Protein AF-A0A497TP82-F1 (afdb_monomer)

pLDDT: mean 80.28, std 15.55, range [34.78, 96.06]

Nearest PDB structures (foldseek):
  5gm6-assembly1_A  TM=1.710E-01  e=5.602E+00  Saccharomyces cerevisiae S288C

Mean predicted aligned error: 18.8 Å

Solvent-accessible surface area (backbone atoms only — not comparable to full-atom values): 13478 Å² total; per-residue (Å²): 135,44,48,28,45,33,32,38,39,93,88,69,50,76,49,76,40,57,62,54,76,28,68,61,26,29,80,38,40,15,65,41,28,44,78,72,66,36,57,70,58,13,50,53,42,44,51,52,52,56,53,53,73,67,52,59,78,87,48,43,82,60,44,50,58,53,51,52,51,50,24,49,49,27,12,54,44,41,36,55,55,53,49,55,52,43,50,74,68,72,20,51,76,74,51,76,38,78,28,95,45,75,67,50,38,52,52,56,57,76,66,52,82,63,87,89,50,72,88,78,40,62,76,59,47,53,50,51,53,56,54,48,55,54,30,40,55,53,30,46,50,27,55,76,68,69,61,58,59,62,73,56,44,53,51,23,27,62,76,35,78,68,36,66,69,56,14,49,56,46,32,27,53,55,45,18,50,52,50,52,52,49,52,51,52,53,52,51,52,50,53,50,52,50,52,62,70,71,44,71,52,74,65,54,53,26,60,76,71,61,40,48,73,80,86,80,41,31,36,45,91,97,44,81,28,86,44,66,69,58,47,51,52,51,52,54,54,53,54,54,64,75,78,108

Secondary structure (DSSP, 8-state):
-EEEEEEE-TTS-EEEEESS--HHHHHHHHHHHHHTT-HHHHHHHHHHHHHHTTS-GGGHHHHHHHHHHHHHHHHHHHHHHHHHHHHHTT-EEEEEEEESSHHHHHHHHHTS--TTSTTTSHHHHHHHHHHHHHHHHHHHHHHHTT---HHHHHHHHHHTTT-HHHHHHHHHHHHHHHHHHHHHHHHHHHHHHHHHHHSPPHHHHHHHHT-EE-SS-EEETTEEESSHHHHHHHHHHHHHHH--

Foldseek 3Di:
DWKWWWWADPVRDIDIFTAFFDPCCLVPFLNVCVVLPVNVRNVVRVVLVVVLVPDDPVCCVVSVVVSNVSSVCRGGCVSVVSVVVSVVNVTDGPDMDDDPDPVRRVVVVVVDPPVPPPPPCPVVCVVVVVLLVVLLVVQLVCVVVVVADVVLLVVLCVVVVNDPVSSSVSSSVVRSVVVVVVVVVVVVVVVVVVCVVPPPDLVVLCVVLVWDDPPQWIDHDPDTHRDSVVSSVVSVVVVVVVVD

Radius of gyration: 31.27 Å; Cα contacts (8 Å, |Δi|>4): 239; chains: 1; bounding box: 72×52×82 Å

Sequence (244 aa):
MKKWSVYKAESGNVEVVKEGFNWWAFFFVGLWAFSKGLTWAGIIGLSLIIIANRMPADADIIAIPIIIVLMLVYGIMGNGWVATKLEKKNNSLIRQVEAASVEGAKAKLDEAPNCNSSVNKNASQASSQQIDESFYGVALREVDRRKVVQSLWAKSFAESNGDINNAKAMYIRLRASQLHKHSINEISKEKQRVKKNDSPSEQDEMQNYGITFDGEHYHYQNYKYEKLSDALNYAKLQKSKKYS

Structure (mmCIF, N/CA/C/O backbone):
data_AF-A0A497TP82-F1
#
_entry.id   AF-A0A497TP82-F1
#
loop_
_atom_site.group_PDB
_atom_site.id
_atom_site.type_symbol
_atom_site.label_atom_id
_atom_site.label_alt_id
_atom_site.label_comp_id
_atom_site.label_asym_id
_atom_site.label_entity_id
_atom_site.label_seq_id
_atom_site.pdbx_PDB_ins_code
_atom_site.Cartn_x
_atom_site.Cartn_y
_atom_site.Cartn_z
_atom_site.occupancy
_atom_site.B_iso_or_equiv
_atom_site.auth_seq_id
_atom_site.auth_comp_id
_atom_site.auth_asym_id
_atom_site.auth_atom_id
_atom_site.pdbx_PDB_model_num
ATOM 1 N N . MET A 1 1 ? 16.229 -17.384 -2.243 1.00 55.91 1 MET A N 1
ATOM 2 C CA . MET A 1 1 ? 15.071 -16.650 -1.677 1.00 55.91 1 MET A CA 1
ATOM 3 C C . MET A 1 1 ? 15.388 -15.158 -1.688 1.00 55.91 1 MET A C 1
ATOM 5 O O . MET A 1 1 ? 16.564 -14.819 -1.664 1.00 55.91 1 MET A O 1
ATOM 9 N N . LYS A 1 2 ? 14.396 -14.271 -1.841 1.00 71.00 2 LYS A N 1
ATOM 10 C CA . LYS A 1 2 ? 14.634 -12.816 -1.913 1.00 71.00 2 LYS A CA 1
ATOM 11 C C . LYS A 1 2 ? 14.539 -12.226 -0.507 1.00 71.00 2 LYS A C 1
ATOM 13 O O . LYS A 1 2 ? 13.581 -12.527 0.205 1.00 71.00 2 LYS A O 1
ATOM 18 N N . LYS A 1 3 ? 15.519 -11.405 -0.132 1.00 76.38 3 LYS A N 1
ATOM 19 C CA . LYS A 1 3 ? 15.520 -10.649 1.121 1.00 76.38 3 LYS A CA 1
ATOM 20 C C . LYS A 1 3 ? 14.771 -9.333 0.929 1.00 76.38 3 LYS A C 1
ATOM 22 O O . LYS A 1 3 ? 14.858 -8.711 -0.133 1.00 76.38 3 LYS A O 1
ATOM 27 N N . TRP A 1 4 ? 14.008 -8.941 1.936 1.00 78.38 4 TRP A N 1
ATOM 28 C CA . TRP A 1 4 ? 13.214 -7.721 1.941 1.00 78.38 4 TRP A CA 1
ATOM 29 C C . TRP A 1 4 ? 13.444 -6.976 3.247 1.00 78.38 4 TRP A C 1
ATOM 31 O O . TRP A 1 4 ? 13.343 -7.572 4.317 1.00 78.38 4 TRP A O 1
ATOM 41 N N . SER A 1 5 ? 13.691 -5.677 3.160 1.00 76.06 5 SER A N 1
ATOM 42 C CA . SER A 1 5 ? 13.772 -4.784 4.315 1.00 76.06 5 SER A CA 1
ATOM 43 C C . SER A 1 5 ? 12.422 -4.113 4.504 1.00 76.06 5 SER A C 1
ATOM 45 O O . SER A 1 5 ? 11.899 -3.487 3.576 1.00 76.06 5 SER A O 1
ATOM 47 N N . VAL A 1 6 ? 11.828 -4.284 5.687 1.00 76.50 6 VAL A N 1
ATOM 48 C CA . VAL A 1 6 ? 10.502 -3.743 5.992 1.00 76.50 6 VAL A CA 1
ATOM 49 C C . VAL A 1 6 ? 10.614 -2.548 6.923 1.00 76.50 6 VA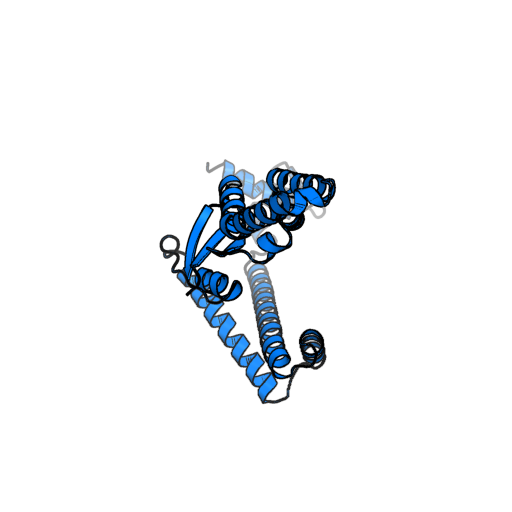L A C 1
ATOM 51 O O . VAL A 1 6 ? 11.147 -2.648 8.030 1.00 76.50 6 VAL A O 1
ATOM 54 N N . TYR A 1 7 ? 10.059 -1.432 6.468 1.00 75.44 7 TYR A N 1
ATOM 55 C CA . TYR A 1 7 ? 10.025 -0.158 7.165 1.00 75.44 7 TYR A CA 1
ATOM 56 C C . TYR A 1 7 ? 8.585 0.159 7.557 1.00 75.44 7 TYR A C 1
ATOM 58 O O . TYR A 1 7 ? 7.661 -0.007 6.756 1.00 75.44 7 TYR A O 1
ATOM 66 N N . LYS A 1 8 ? 8.379 0.638 8.784 1.00 68.75 8 LYS A N 1
ATOM 67 C CA . LYS A 1 8 ? 7.073 1.134 9.227 1.00 68.75 8 LYS A CA 1
ATOM 68 C C . LYS A 1 8 ? 7.157 2.622 9.486 1.00 68.75 8 LYS A C 1
ATOM 70 O O . LYS A 1 8 ? 8.003 3.075 10.250 1.00 68.75 8 LYS A O 1
ATOM 75 N N . ALA A 1 9 ? 6.273 3.360 8.831 1.00 65.25 9 ALA A N 1
ATOM 76 C CA . ALA A 1 9 ? 6.108 4.777 9.078 1.00 65.25 9 ALA A CA 1
ATOM 77 C C . ALA A 1 9 ? 5.354 5.023 10.388 1.00 65.25 9 ALA A C 1
ATOM 79 O O . ALA A 1 9 ? 4.513 4.214 10.787 1.00 65.25 9 ALA A O 1
ATOM 80 N N . GLU A 1 10 ? 5.603 6.169 11.026 1.00 59.09 10 GLU A N 1
ATOM 81 C CA . GLU A 1 10 ? 4.866 6.619 12.220 1.00 59.09 10 GLU A CA 1
ATOM 82 C C . GLU A 1 10 ? 3.346 6.685 11.976 1.00 59.09 10 GLU A C 1
ATOM 84 O O . GLU A 1 10 ? 2.551 6.449 12.881 1.00 59.09 10 GLU A O 1
ATOM 89 N N . SER A 1 11 ? 2.933 6.894 10.721 1.00 53.59 11 SER A N 1
ATOM 90 C CA . SER A 1 11 ? 1.536 6.854 10.268 1.00 53.59 11 SER A CA 1
ATOM 91 C C . SER A 1 11 ? 0.911 5.451 10.231 1.00 53.59 11 SER A C 1
ATOM 93 O O . SER A 1 11 ? -0.265 5.314 9.904 1.00 53.59 11 SER A O 1
ATOM 95 N N . GLY A 1 12 ? 1.677 4.400 10.536 1.00 59.44 12 GLY A N 1
ATOM 96 C CA . GLY A 1 12 ? 1.231 3.006 10.514 1.00 59.44 12 GLY A CA 1
ATOM 97 C C . GLY A 1 12 ? 1.367 2.309 9.156 1.00 59.44 12 GLY A C 1
ATOM 98 O O . GLY A 1 12 ? 1.166 1.097 9.087 1.00 59.44 12 GLY A O 1
ATOM 99 N N . ASN A 1 13 ? 1.755 3.023 8.095 1.00 70.94 13 ASN A N 1
ATOM 100 C CA . ASN A 1 13 ? 1.964 2.435 6.771 1.00 70.94 13 ASN A CA 1
ATOM 101 C C . ASN A 1 13 ? 3.242 1.584 6.731 1.00 70.94 13 ASN A C 1
ATOM 103 O O . ASN A 1 13 ? 4.307 2.018 7.173 1.00 70.94 13 ASN A O 1
ATOM 107 N N . VAL A 1 14 ? 3.135 0.377 6.171 1.00 71.62 14 VAL A N 1
ATOM 108 C CA . VAL A 1 14 ? 4.251 -0.566 6.016 1.00 71.62 14 VAL A CA 1
ATOM 109 C C . VAL A 1 14 ? 4.769 -0.518 4.580 1.00 71.62 14 VAL A C 1
ATOM 111 O O . VAL A 1 14 ? 4.073 -0.921 3.639 1.00 71.62 14 VAL A O 1
ATOM 114 N N . GLU A 1 15 ? 6.007 -0.059 4.417 1.00 78.38 15 GLU A N 1
ATOM 115 C CA . GLU A 1 15 ? 6.730 -0.066 3.149 1.00 78.38 15 GLU A CA 1
ATOM 116 C C . GLU A 1 15 ? 7.760 -1.196 3.131 1.00 78.38 15 GLU A C 1
ATOM 118 O O . GLU A 1 15 ? 8.514 -1.405 4.078 1.00 78.38 15 GLU 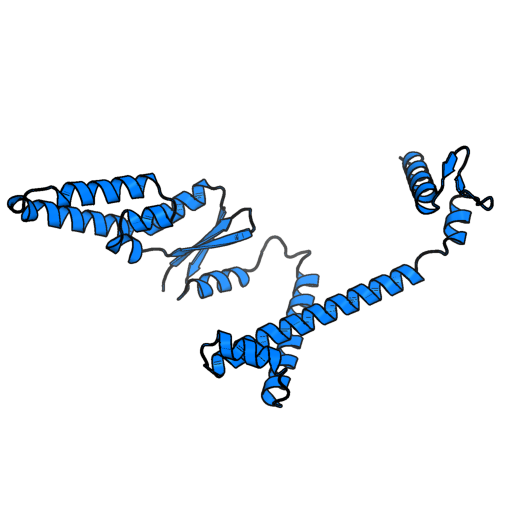A O 1
ATOM 123 N N . VAL A 1 16 ? 7.790 -1.945 2.032 1.00 81.75 16 VAL A N 1
ATOM 124 C CA . VAL A 1 16 ? 8.697 -3.080 1.852 1.00 81.75 16 VAL A CA 1
ATOM 125 C C . VAL A 1 16 ? 9.628 -2.754 0.697 1.00 81.75 16 VAL A C 1
ATOM 127 O O . VAL A 1 16 ? 9.173 -2.475 -0.415 1.00 81.75 16 VAL A O 1
ATOM 130 N N . VAL A 1 17 ? 10.932 -2.817 0.949 1.00 83.56 17 VAL A N 1
ATOM 131 C CA . VAL A 1 17 ? 11.966 -2.613 -0.063 1.00 83.56 17 VAL A CA 1
ATOM 132 C C . VAL A 1 17 ? 12.656 -3.942 -0.331 1.00 83.56 17 VAL A C 1
ATOM 134 O O . VAL A 1 17 ? 13.109 -4.628 0.582 1.00 83.56 17 VAL A O 1
ATOM 137 N N . LYS A 1 18 ? 12.717 -4.329 -1.603 1.00 83.19 18 LYS A N 1
ATOM 138 C CA . LYS A 1 18 ? 13.419 -5.538 -2.035 1.00 83.19 18 LYS A CA 1
ATOM 139 C C . LYS A 1 18 ? 14.927 -5.316 -1.953 1.00 83.19 18 LYS A C 1
ATOM 141 O O . LYS A 1 18 ? 15.415 -4.328 -2.494 1.00 83.19 18 LYS A O 1
ATOM 146 N N . GLU A 1 19 ? 15.674 -6.259 -1.392 1.00 80.75 19 GLU A N 1
ATOM 147 C CA . GLU A 1 19 ? 17.131 -6.255 -1.513 1.00 80.75 19 GLU A CA 1
ATOM 148 C C . GLU A 1 19 ? 17.564 -6.805 -2.883 1.00 80.75 19 GLU A C 1
ATOM 150 O O . GLU A 1 19 ? 17.031 -7.799 -3.395 1.00 80.75 19 GLU A O 1
ATOM 155 N N . GLY A 1 20 ? 18.536 -6.133 -3.500 1.00 86.06 20 GLY A N 1
ATOM 156 C CA . GLY A 1 20 ? 19.093 -6.489 -4.805 1.00 86.06 20 GLY A CA 1
ATOM 157 C C . GLY A 1 20 ? 18.525 -5.673 -5.965 1.00 86.06 20 GLY A C 1
ATOM 158 O O . GLY A 1 20 ? 18.008 -4.574 -5.779 1.00 86.06 20 GLY A O 1
ATOM 159 N N . PHE A 1 21 ? 18.633 -6.222 -7.177 1.00 90.25 21 PHE A N 1
ATOM 160 C CA . PHE A 1 21 ? 18.424 -5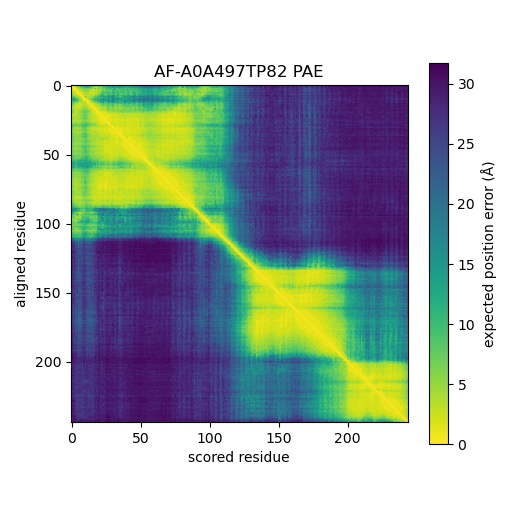.468 -8.414 1.00 90.25 21 PHE A CA 1
ATOM 161 C C . PHE A 1 21 ? 16.980 -4.975 -8.612 1.00 90.25 21 PHE A C 1
ATOM 163 O O . PHE A 1 21 ? 16.004 -5.729 -8.435 1.00 90.25 21 PHE A O 1
ATOM 170 N N . ASN A 1 22 ? 16.866 -3.714 -9.030 1.00 92.62 22 ASN A N 1
ATOM 171 C CA . ASN A 1 22 ? 15.640 -3.016 -9.383 1.00 92.62 22 ASN A CA 1
ATOM 172 C C . ASN A 1 22 ? 15.548 -2.799 -10.900 1.00 92.62 22 ASN A C 1
ATOM 174 O O . ASN A 1 22 ? 16.130 -1.872 -11.458 1.00 92.62 22 ASN A O 1
ATOM 178 N N . TRP A 1 23 ? 14.741 -3.631 -11.555 1.00 91.62 23 TRP A N 1
ATOM 179 C CA . TRP A 1 23 ? 14.503 -3.553 -12.997 1.00 91.62 23 TRP A CA 1
ATOM 180 C C . TRP A 1 23 ? 13.872 -2.233 -13.449 1.00 91.62 23 TRP A C 1
ATOM 182 O O . TRP A 1 23 ? 14.209 -1.729 -14.514 1.00 91.62 23 TRP A O 1
ATOM 192 N N . TRP A 1 24 ? 12.999 -1.638 -12.636 1.00 92.19 24 TRP A N 1
ATOM 193 C CA . TRP A 1 24 ? 12.379 -0.359 -12.976 1.00 92.19 24 TRP A CA 1
ATOM 194 C C . TRP A 1 24 ? 13.380 0.795 -12.898 1.00 92.19 24 TRP A C 1
ATOM 196 O O . TRP A 1 24 ? 13.394 1.649 -13.777 1.00 92.19 24 TRP A O 1
ATOM 206 N N . ALA A 1 25 ? 14.258 0.794 -11.894 1.00 92.56 25 ALA A N 1
ATOM 207 C CA . ALA A 1 25 ? 15.331 1.781 -11.794 1.00 92.56 25 ALA A CA 1
ATOM 208 C C . ALA A 1 25 ? 16.330 1.658 -12.955 1.00 92.56 25 ALA A C 1
ATOM 210 O O . ALA A 1 25 ? 16.783 2.673 -13.473 1.00 92.56 25 ALA A O 1
ATOM 211 N N . PHE A 1 26 ? 16.631 0.430 -13.390 1.00 95.25 26 PHE A N 1
ATOM 212 C CA . PHE A 1 26 ? 17.529 0.168 -14.515 1.00 95.25 26 PHE A CA 1
ATOM 213 C C . PHE A 1 26 ? 17.019 0.779 -15.828 1.00 95.25 26 PHE A C 1
ATOM 215 O O . PHE A 1 26 ? 17.749 1.527 -16.468 1.00 95.25 26 PHE A O 1
ATOM 222 N N . PHE A 1 27 ? 15.767 0.510 -16.213 1.00 93.50 27 PHE A N 1
ATOM 223 C CA . PHE A 1 27 ? 15.229 0.989 -17.494 1.00 93.50 27 PHE A CA 1
ATOM 224 C C . PHE A 1 27 ? 14.793 2.457 -17.475 1.00 93.50 27 PHE A C 1
ATOM 226 O O . PHE A 1 27 ? 14.866 3.126 -18.501 1.00 93.50 27 PHE A O 1
ATOM 233 N N . PHE A 1 28 ? 14.339 2.965 -16.326 1.00 92.88 28 PHE A N 1
ATOM 234 C CA . PHE A 1 28 ? 13.701 4.282 -16.241 1.00 92.88 28 PHE A CA 1
ATOM 235 C C . PHE A 1 28 ? 14.487 5.309 -15.411 1.00 92.88 28 PHE A C 1
ATOM 237 O O . PHE A 1 28 ? 13.960 6.389 -15.156 1.00 92.88 28 PHE A O 1
ATOM 244 N N . VAL A 1 29 ? 15.722 4.995 -14.997 1.00 92.12 29 VAL A N 1
ATOM 245 C CA . VAL A 1 29 ? 16.733 5.883 -14.377 1.00 92.12 29 VAL A CA 1
ATOM 246 C C . VAL A 1 29 ? 16.114 7.059 -13.595 1.00 92.12 29 VAL A C 1
ATOM 248 O O . VAL A 1 29 ? 15.543 6.866 -12.516 1.00 92.12 29 VAL A O 1
ATOM 251 N N . GLY A 1 30 ? 16.172 8.280 -14.144 1.00 88.12 30 GLY A N 1
ATOM 252 C CA . GLY A 1 30 ? 15.703 9.496 -13.480 1.00 88.12 30 GLY A CA 1
ATOM 253 C C . GLY A 1 30 ? 14.184 9.546 -13.269 1.00 88.12 30 GLY A C 1
ATOM 254 O O . GLY A 1 30 ? 13.732 9.959 -12.202 1.00 88.12 30 GLY A O 1
ATOM 255 N N . LEU A 1 31 ? 13.388 9.061 -14.231 1.00 92.00 31 LEU A N 1
ATOM 256 C CA . LEU A 1 31 ? 11.919 9.007 -14.138 1.00 92.00 31 LEU A CA 1
ATOM 257 C C . LEU A 1 31 ? 11.464 8.127 -12.966 1.00 92.00 31 LEU A C 1
ATOM 259 O O . LEU A 1 31 ? 10.587 8.511 -12.189 1.00 92.00 31 LEU A O 1
ATOM 263 N N . TRP A 1 32 ? 12.104 6.970 -12.792 1.00 94.50 32 TRP A N 1
ATOM 264 C CA . TRP A 1 32 ? 11.836 6.094 -11.653 1.00 94.50 32 TRP A CA 1
ATOM 265 C C . TRP A 1 32 ? 12.204 6.759 -10.318 1.00 94.50 32 TRP A C 1
ATOM 267 O O . TRP A 1 32 ? 11.436 6.689 -9.354 1.00 94.50 32 TRP A O 1
ATOM 277 N N . ALA A 1 33 ? 13.347 7.448 -10.258 1.00 92.38 33 ALA A N 1
ATOM 278 C CA . ALA A 1 33 ? 13.788 8.126 -9.043 1.00 92.38 33 ALA A CA 1
ATOM 279 C C . ALA A 1 33 ? 12.799 9.222 -8.602 1.00 92.38 33 ALA A C 1
ATOM 281 O O . ALA A 1 33 ? 12.481 9.310 -7.412 1.00 92.38 33 ALA A O 1
ATOM 282 N N . PHE A 1 34 ? 12.222 9.985 -9.538 1.00 93.06 34 PHE A N 1
ATOM 283 C CA . PHE A 1 34 ? 11.154 10.945 -9.229 1.00 93.06 34 PHE A CA 1
ATOM 284 C C . PHE A 1 34 ? 9.887 10.273 -8.695 1.00 93.06 34 PHE A C 1
ATOM 286 O O . PHE A 1 34 ? 9.334 10.741 -7.701 1.00 93.06 34 PHE A O 1
ATOM 293 N N . SER A 1 35 ? 9.470 9.143 -9.276 1.00 90.38 35 SER A N 1
ATOM 294 C CA . SER A 1 35 ? 8.318 8.368 -8.783 1.00 90.38 35 SER A CA 1
ATOM 295 C C . SER A 1 35 ? 8.489 7.918 -7.323 1.00 90.38 35 SER A C 1
ATOM 297 O O . SER A 1 35 ? 7.523 7.860 -6.563 1.00 90.38 35 SER A O 1
ATOM 299 N N . LYS A 1 36 ? 9.726 7.659 -6.884 1.00 86.94 36 LYS A N 1
ATOM 300 C CA . LYS A 1 36 ? 10.056 7.335 -5.485 1.00 86.94 36 LYS A CA 1
ATOM 301 C C . LYS A 1 36 ? 10.411 8.560 -4.635 1.00 86.94 36 LYS A C 1
ATOM 303 O O . LYS A 1 36 ? 10.765 8.430 -3.459 1.00 86.94 36 LYS A O 1
ATOM 308 N N . GLY A 1 37 ? 10.295 9.762 -5.195 1.00 87.88 37 GLY A N 1
ATOM 309 C CA . GLY A 1 37 ? 10.599 11.040 -4.557 1.00 87.88 37 GLY A CA 1
ATOM 310 C C . GLY A 1 37 ? 12.075 11.210 -4.189 1.00 87.88 37 GLY A C 1
ATOM 311 O O . GLY A 1 37 ? 12.366 11.808 -3.153 1.00 87.88 37 GLY A O 1
ATOM 312 N N . LEU A 1 38 ? 12.993 10.621 -4.958 1.00 91.19 38 LEU A N 1
ATOM 313 C CA . LEU A 1 38 ? 14.433 10.866 -4.881 1.00 91.19 38 LEU A CA 1
ATOM 314 C C . LEU A 1 38 ? 14.797 11.961 -5.885 1.00 91.19 38 LEU A C 1
ATOM 316 O O . LEU A 1 38 ? 15.239 11.682 -6.996 1.00 91.19 38 LEU A O 1
ATOM 320 N N . THR A 1 39 ? 14.579 13.214 -5.495 1.00 90.69 39 THR A N 1
ATOM 321 C CA . THR A 1 39 ? 14.690 14.372 -6.393 1.00 90.69 39 THR A CA 1
ATOM 322 C C . THR A 1 39 ? 16.097 14.552 -6.958 1.00 90.69 39 THR A C 1
ATOM 324 O O . THR A 1 39 ? 16.249 14.672 -8.168 1.00 90.69 39 THR A O 1
ATOM 327 N N . TRP A 1 40 ? 17.130 14.495 -6.114 1.00 90.94 40 TRP A N 1
ATOM 328 C CA . TRP A 1 40 ? 18.524 14.659 -6.546 1.00 90.94 40 TRP A CA 1
ATOM 329 C C . TRP A 1 40 ? 18.995 13.559 -7.498 1.00 90.94 40 TRP A C 1
ATOM 331 O O . TRP A 1 40 ? 19.585 13.863 -8.531 1.00 90.94 40 TRP A O 1
ATOM 341 N N . ALA A 1 41 ? 18.685 12.293 -7.195 1.00 91.31 41 ALA A N 1
ATOM 342 C CA . ALA A 1 41 ? 18.971 11.192 -8.112 1.00 91.31 41 ALA A CA 1
ATOM 343 C C . ALA A 1 41 ? 18.212 11.396 -9.435 1.00 91.31 41 ALA A C 1
ATOM 345 O O . ALA A 1 41 ? 18.821 11.375 -10.497 1.00 91.31 41 ALA A O 1
ATOM 346 N N . GLY A 1 42 ? 16.916 11.723 -9.377 1.00 92.75 42 GLY A N 1
ATOM 347 C CA . GLY A 1 42 ? 16.104 12.019 -10.561 1.00 92.75 42 GLY A CA 1
ATOM 348 C C . GLY A 1 42 ? 16.725 13.064 -11.489 1.00 92.75 42 GLY A C 1
ATOM 349 O O . GLY A 1 42 ? 16.844 12.818 -12.689 1.00 92.75 42 GLY A O 1
ATOM 350 N N . ILE A 1 43 ? 17.178 14.190 -10.928 1.00 94.50 43 ILE A N 1
ATOM 351 C CA . ILE A 1 43 ? 17.824 15.276 -11.679 1.00 94.50 43 ILE A CA 1
ATOM 352 C C . ILE A 1 43 ? 19.113 14.787 -12.343 1.00 94.50 43 ILE A C 1
ATOM 354 O O . ILE A 1 43 ? 19.287 14.985 -13.540 1.00 94.50 43 ILE A O 1
ATOM 358 N N . ILE A 1 44 ? 20.001 14.124 -11.596 1.00 93.25 44 ILE A N 1
ATOM 359 C CA . ILE A 1 44 ? 21.284 13.641 -12.131 1.00 93.25 44 ILE A CA 1
ATOM 360 C C . ILE A 1 44 ? 21.050 12.641 -13.269 1.00 93.25 44 ILE A C 1
ATOM 362 O O . ILE A 1 44 ? 21.642 12.772 -14.339 1.00 93.25 44 ILE A O 1
ATOM 366 N N . GLY A 1 45 ? 20.162 11.667 -13.057 1.00 92.06 45 GLY A N 1
ATOM 367 C CA . GLY A 1 45 ? 19.852 10.647 -14.055 1.00 92.06 45 GLY A CA 1
ATOM 368 C C . GLY A 1 45 ? 19.258 11.232 -15.336 1.00 92.06 45 GLY A C 1
ATOM 369 O O . GLY A 1 45 ? 19.663 10.847 -16.429 1.00 92.06 45 GLY A O 1
ATOM 370 N N . LEU A 1 46 ? 18.330 12.186 -15.214 1.00 93.38 46 LEU A N 1
ATOM 371 C CA . LEU A 1 46 ? 17.699 12.820 -16.371 1.00 93.38 46 LEU A CA 1
ATOM 372 C C . LEU A 1 46 ? 18.677 13.728 -17.129 1.00 93.38 46 LEU A C 1
ATOM 374 O O . LEU A 1 46 ? 18.744 13.662 -18.355 1.00 93.38 46 LEU A O 1
ATOM 378 N N . SER A 1 47 ? 19.466 14.530 -16.410 1.00 92.31 47 SER A N 1
ATOM 379 C CA . SER A 1 47 ? 20.467 15.416 -17.008 1.00 92.31 47 SER A CA 1
ATOM 380 C C . SER A 1 47 ? 21.502 14.637 -17.815 1.00 92.31 47 SER A C 1
ATOM 382 O O . SER A 1 47 ? 21.793 15.018 -18.943 1.00 92.31 47 SER A O 1
ATOM 384 N N . LEU A 1 48 ? 22.013 13.517 -17.292 1.00 91.06 48 LEU A N 1
ATOM 385 C CA . LEU A 1 48 ? 22.992 12.693 -18.008 1.00 91.06 48 LEU A CA 1
ATOM 386 C C . LEU A 1 48 ? 22.424 12.096 -19.302 1.00 91.06 48 LEU A C 1
ATOM 388 O O . LEU A 1 48 ? 23.120 12.085 -20.314 1.00 91.06 48 LEU A O 1
ATOM 392 N N . ILE A 1 49 ? 21.159 11.664 -19.301 1.00 89.88 49 ILE A N 1
ATOM 393 C CA . ILE A 1 49 ? 20.494 11.161 -20.512 1.00 89.88 49 ILE A CA 1
ATOM 394 C C . ILE A 1 49 ? 20.316 12.281 -21.544 1.00 89.88 49 ILE A C 1
ATOM 396 O O . ILE A 1 49 ? 20.581 12.074 -22.726 1.00 89.88 49 ILE A O 1
ATOM 400 N N . ILE A 1 50 ? 19.901 13.477 -21.112 1.00 91.81 50 ILE A N 1
ATOM 401 C CA . ILE A 1 50 ? 19.744 14.633 -22.008 1.00 91.81 50 ILE A CA 1
ATOM 402 C C . ILE A 1 50 ? 21.091 15.024 -22.624 1.00 91.81 50 ILE A C 1
ATOM 404 O O . ILE A 1 50 ? 21.155 15.268 -23.825 1.00 91.81 50 ILE A O 1
ATOM 408 N N . ILE A 1 51 ? 22.157 15.066 -21.820 1.00 90.81 51 ILE A N 1
ATOM 409 C CA . ILE A 1 51 ? 23.508 15.403 -22.285 1.00 90.81 51 ILE A CA 1
ATOM 410 C C . ILE A 1 51 ? 24.003 14.359 -23.284 1.00 90.81 51 ILE A C 1
ATOM 412 O O . ILE A 1 51 ? 24.486 14.731 -24.348 1.00 90.81 51 ILE A O 1
ATOM 416 N N . ALA A 1 52 ? 23.840 13.068 -22.982 1.00 87.31 52 ALA A N 1
ATOM 417 C CA . ALA A 1 52 ? 24.248 12.002 -23.888 1.00 87.31 52 ALA A CA 1
ATOM 418 C C . ALA A 1 52 ? 23.496 12.061 -25.226 1.00 87.31 52 ALA A C 1
ATOM 420 O O . ALA A 1 52 ? 24.112 11.925 -26.273 1.00 87.31 52 ALA A O 1
ATOM 421 N N . ASN A 1 53 ? 22.200 12.388 -25.211 1.00 88.25 53 ASN A N 1
ATOM 422 C CA . ASN A 1 53 ? 21.402 12.559 -26.430 1.00 88.25 53 ASN A CA 1
ATOM 423 C C . ASN A 1 53 ? 21.721 13.855 -27.212 1.00 88.25 53 ASN A C 1
ATOM 425 O O . ASN A 1 53 ? 21.180 14.087 -28.289 1.00 88.25 53 ASN A O 1
ATOM 429 N N . ARG A 1 54 ? 22.554 14.748 -26.660 1.00 91.50 54 ARG A N 1
ATOM 430 C CA . ARG A 1 54 ? 23.055 15.953 -27.343 1.00 91.50 54 ARG A CA 1
ATOM 431 C C . ARG A 1 54 ? 24.466 15.780 -27.896 1.00 91.50 54 ARG A C 1
ATOM 433 O O . ARG A 1 54 ? 24.952 16.702 -28.549 1.00 91.50 54 ARG A O 1
ATOM 440 N N . MET A 1 55 ? 25.120 14.650 -27.631 1.00 86.75 55 MET A N 1
ATOM 441 C CA . MET A 1 55 ? 26.428 14.358 -28.205 1.00 86.75 55 MET A CA 1
ATOM 442 C C . MET A 1 55 ? 26.294 14.011 -29.697 1.00 86.75 55 MET A C 1
ATOM 444 O O . MET A 1 55 ? 25.257 13.492 -30.114 1.00 86.75 55 MET A O 1
ATOM 448 N N . PRO A 1 56 ? 27.308 14.329 -30.517 1.00 90.81 56 PRO A N 1
ATOM 449 C CA . PRO A 1 56 ? 27.325 13.923 -31.916 1.00 90.81 56 PRO A CA 1
ATOM 450 C C . PRO A 1 56 ? 27.524 12.398 -32.028 1.00 90.81 56 PRO A C 1
ATOM 452 O O . PRO A 1 56 ? 28.088 11.775 -31.130 1.00 90.81 56 PRO A O 1
ATOM 455 N N . ALA A 1 57 ? 27.036 11.785 -33.111 1.00 86.81 57 ALA A N 1
ATOM 456 C CA . ALA A 1 57 ? 26.951 10.321 -33.244 1.00 86.81 57 ALA A CA 1
ATOM 457 C C . ALA A 1 57 ? 28.319 9.604 -33.246 1.00 86.81 57 ALA A C 1
ATOM 459 O O . ALA A 1 57 ? 28.425 8.426 -32.922 1.00 86.81 57 ALA A O 1
ATOM 460 N N . ASP A 1 58 ? 29.399 10.307 -33.577 1.00 88.88 58 ASP A N 1
ATOM 461 C CA . ASP A 1 58 ? 30.775 9.815 -33.457 1.00 88.88 58 ASP A CA 1
ATOM 462 C C . ASP A 1 58 ? 31.206 9.597 -31.994 1.00 88.88 58 ASP A C 1
ATOM 464 O O . ASP A 1 58 ? 32.083 8.775 -31.721 1.00 88.88 58 ASP A O 1
ATOM 468 N N . ALA A 1 59 ? 30.547 10.258 -31.039 1.00 87.31 59 ALA A N 1
ATOM 469 C CA . ALA A 1 59 ? 30.752 10.049 -29.609 1.00 87.31 59 ALA A CA 1
ATOM 470 C C . ALA A 1 59 ? 29.968 8.847 -29.040 1.00 87.31 59 ALA A C 1
ATOM 472 O O . ALA A 1 59 ? 30.161 8.505 -27.868 1.00 87.31 59 ALA A O 1
ATOM 473 N N . ASP A 1 60 ? 29.128 8.166 -29.832 1.00 86.69 60 ASP A N 1
ATOM 474 C CA . ASP A 1 60 ? 28.274 7.059 -29.367 1.00 86.69 60 ASP A CA 1
ATOM 475 C C . ASP A 1 60 ? 29.076 5.899 -28.764 1.00 86.69 60 ASP A C 1
ATOM 477 O O . ASP A 1 60 ? 28.660 5.298 -27.770 1.00 86.69 60 ASP A O 1
ATOM 481 N N . ILE A 1 61 ? 30.272 5.632 -29.303 1.00 89.19 61 ILE A N 1
ATOM 482 C CA . ILE A 1 61 ? 31.205 4.619 -28.781 1.00 89.19 61 ILE A CA 1
ATOM 483 C C . ILE A 1 61 ? 31.569 4.875 -27.311 1.00 89.19 61 ILE A C 1
ATOM 485 O O . ILE A 1 61 ? 31.824 3.928 -26.570 1.00 89.19 61 ILE A O 1
ATOM 489 N N . ILE A 1 62 ? 31.571 6.136 -26.876 1.00 88.19 62 ILE A N 1
ATOM 490 C CA . ILE A 1 62 ? 31.880 6.537 -25.499 1.00 88.19 62 ILE A CA 1
ATOM 491 C C . ILE A 1 62 ? 30.588 6.719 -24.691 1.00 88.19 62 ILE A C 1
ATOM 493 O O . ILE A 1 62 ? 30.506 6.279 -23.543 1.00 88.19 62 ILE A O 1
ATOM 497 N N . ALA A 1 63 ? 29.563 7.335 -25.282 1.00 87.88 63 ALA A N 1
ATOM 498 C CA . ALA A 1 63 ? 28.319 7.667 -24.595 1.00 87.88 63 ALA A CA 1
ATOM 499 C C . ALA A 1 63 ? 27.501 6.424 -24.200 1.00 87.88 63 ALA A C 1
ATOM 501 O O . ALA A 1 63 ? 26.996 6.353 -23.077 1.00 87.88 63 ALA A O 1
ATOM 502 N N . ILE A 1 64 ? 27.402 5.416 -25.075 1.00 90.62 64 ILE A N 1
ATOM 503 C CA . ILE A 1 64 ? 26.597 4.209 -24.824 1.00 90.62 64 ILE A CA 1
ATOM 504 C C . ILE A 1 64 ? 27.118 3.414 -23.611 1.00 90.62 64 ILE A C 1
ATOM 506 O O . ILE A 1 64 ? 26.316 3.121 -22.718 1.00 90.62 64 ILE A O 1
ATOM 510 N N . PRO A 1 65 ? 28.425 3.097 -23.490 1.00 93.56 65 PRO A N 1
ATOM 511 C CA . PRO A 1 65 ? 28.954 2.443 -22.294 1.00 93.56 65 PRO A CA 1
ATOM 512 C C . PRO A 1 65 ? 28.686 3.225 -21.006 1.00 93.56 65 PRO A C 1
ATOM 514 O O . PRO A 1 65 ? 28.320 2.626 -19.995 1.00 93.56 65 PRO A O 1
ATOM 517 N N . ILE A 1 66 ? 28.809 4.557 -21.037 1.00 91.69 66 ILE A N 1
ATOM 518 C CA . ILE A 1 66 ? 28.528 5.415 -19.876 1.00 91.69 66 ILE A CA 1
ATOM 519 C C . ILE A 1 66 ? 27.056 5.303 -19.467 1.00 91.69 66 ILE A C 1
ATOM 521 O O . ILE A 1 66 ? 26.760 5.154 -18.279 1.00 91.69 66 ILE A O 1
ATOM 525 N N . ILE A 1 67 ? 26.132 5.321 -20.433 1.00 91.50 67 ILE A N 1
ATOM 526 C CA . ILE A 1 67 ? 24.701 5.130 -20.167 1.00 91.50 67 ILE A CA 1
ATOM 527 C C . ILE A 1 67 ? 24.447 3.748 -19.558 1.00 91.50 67 ILE A C 1
ATOM 529 O O . ILE A 1 67 ? 23.733 3.648 -18.564 1.00 91.50 67 ILE A O 1
ATOM 533 N N . ILE A 1 68 ? 25.051 2.685 -20.096 1.00 93.81 68 ILE A N 1
ATOM 534 C CA . ILE A 1 68 ? 24.885 1.324 -19.564 1.00 93.81 68 ILE A CA 1
ATOM 535 C C . ILE A 1 68 ? 25.386 1.245 -18.117 1.00 93.81 68 ILE A C 1
ATOM 537 O O . ILE A 1 68 ? 24.695 0.697 -17.256 1.00 93.81 68 ILE A O 1
ATOM 541 N N . VAL A 1 69 ? 26.551 1.831 -17.820 1.00 94.56 69 VAL A N 1
ATOM 542 C CA . VAL A 1 69 ? 27.086 1.906 -16.451 1.00 94.56 69 VAL A CA 1
ATOM 543 C C . VAL A 1 69 ? 26.126 2.669 -15.539 1.00 94.56 69 VAL A C 1
ATOM 545 O O . VAL A 1 69 ? 25.810 2.188 -14.451 1.00 94.56 69 VAL A O 1
ATOM 548 N N . LEU A 1 70 ? 25.600 3.812 -15.982 1.00 93.19 70 LEU A N 1
ATOM 549 C CA . LEU A 1 70 ? 24.606 4.583 -15.233 1.00 93.19 70 LEU A CA 1
ATOM 550 C C . LEU A 1 70 ? 23.346 3.752 -14.941 1.00 93.19 70 LEU A C 1
ATOM 552 O O . LEU A 1 70 ? 22.883 3.719 -13.800 1.00 93.19 70 LEU A O 1
ATOM 556 N N . MET A 1 71 ? 22.812 3.042 -15.938 1.00 93.88 71 MET A N 1
ATOM 557 C CA . MET A 1 71 ? 21.646 2.170 -15.770 1.00 93.88 71 MET A CA 1
ATOM 558 C C . MET A 1 71 ? 21.929 1.055 -14.759 1.00 93.88 71 MET A C 1
ATOM 560 O O . MET A 1 71 ? 21.106 0.800 -13.878 1.00 93.88 71 MET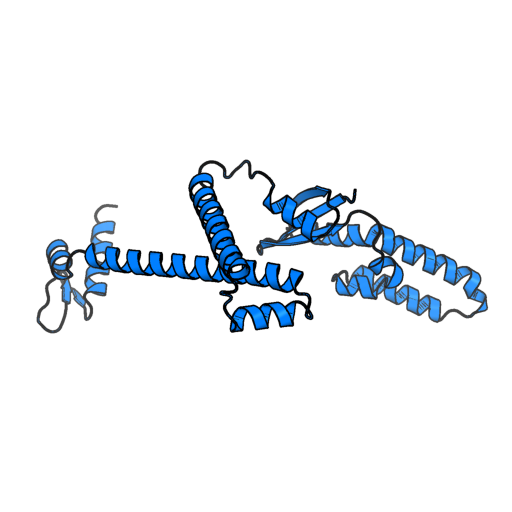 A O 1
ATOM 564 N N . LEU A 1 72 ? 23.105 0.422 -14.829 1.00 96.06 72 LEU A N 1
ATOM 565 C CA . LEU A 1 72 ? 23.525 -0.603 -13.870 1.00 96.06 72 LEU A CA 1
ATOM 566 C C . LEU A 1 72 ? 23.633 -0.045 -12.447 1.00 96.06 72 LEU A C 1
ATOM 568 O O . LEU A 1 72 ? 23.144 -0.685 -11.516 1.00 96.06 72 LEU A O 1
ATOM 572 N N . VAL A 1 73 ? 24.192 1.156 -12.272 1.00 94.69 73 VAL A N 1
ATOM 573 C CA . VAL A 1 73 ? 24.249 1.839 -10.969 1.00 94.69 73 VAL A CA 1
ATOM 574 C C . VAL A 1 73 ? 22.843 2.032 -10.403 1.00 94.69 73 VAL A C 1
ATOM 576 O O . VAL A 1 73 ? 22.595 1.664 -9.256 1.00 94.69 73 VAL A O 1
ATOM 579 N N . TYR A 1 74 ? 21.892 2.524 -11.200 1.00 94.88 74 TYR A N 1
ATOM 580 C CA . TYR A 1 74 ? 20.499 2.678 -10.762 1.00 94.88 74 TYR A CA 1
ATOM 581 C C . TYR A 1 74 ? 19.832 1.337 -10.454 1.00 94.88 74 TYR A C 1
ATOM 583 O O . TYR A 1 74 ? 19.120 1.212 -9.456 1.00 94.88 74 TYR A O 1
ATOM 591 N N . GLY A 1 75 ? 20.077 0.319 -11.277 1.00 92.69 75 GLY A N 1
ATOM 592 C CA . GLY A 1 75 ? 19.541 -1.020 -11.070 1.00 92.69 75 GLY A CA 1
ATOM 593 C C . GLY A 1 75 ? 20.045 -1.665 -9.779 1.00 92.69 75 GLY A C 1
ATOM 594 O O . GLY A 1 75 ? 19.255 -2.250 -9.038 1.00 92.69 75 GLY A O 1
ATOM 595 N N . ILE A 1 76 ? 21.336 -1.534 -9.471 1.00 92.88 76 ILE A N 1
ATOM 596 C CA . ILE A 1 76 ? 21.960 -2.127 -8.280 1.00 92.88 76 ILE A CA 1
ATOM 597 C C . ILE A 1 76 ? 21.649 -1.301 -7.025 1.00 92.88 76 ILE A C 1
ATOM 599 O O . ILE A 1 76 ? 21.248 -1.859 -6.004 1.00 92.88 76 ILE A O 1
ATOM 603 N N . MET A 1 77 ? 21.809 0.023 -7.089 1.00 92.25 77 MET A N 1
ATOM 604 C CA . MET A 1 77 ? 21.743 0.899 -5.914 1.00 92.25 77 MET A CA 1
ATOM 605 C C . MET A 1 77 ? 20.357 1.487 -5.648 1.00 92.25 77 MET A C 1
ATOM 607 O O . MET A 1 77 ? 20.096 1.923 -4.527 1.00 92.25 77 MET A O 1
ATOM 611 N N . GLY A 1 78 ? 19.446 1.479 -6.626 1.00 90.06 78 GLY A N 1
ATOM 612 C CA . GLY A 1 78 ? 18.153 2.161 -6.524 1.00 90.06 78 GLY A CA 1
ATOM 613 C C . GLY A 1 78 ? 17.347 1.749 -5.290 1.00 90.06 78 GLY A C 1
ATOM 614 O O . GLY A 1 78 ? 16.856 2.603 -4.552 1.00 90.06 78 GLY A O 1
ATOM 615 N N . ASN A 1 79 ? 17.270 0.448 -4.993 1.00 88.62 79 ASN A N 1
ATOM 616 C CA . ASN A 1 79 ? 16.582 -0.033 -3.790 1.00 88.62 79 ASN A CA 1
ATOM 617 C C . ASN A 1 79 ? 17.255 0.444 -2.492 1.00 88.62 79 ASN A C 1
ATOM 619 O O . ASN A 1 79 ? 16.558 0.800 -1.546 1.00 88.62 79 ASN A O 1
ATOM 623 N N . GLY A 1 80 ? 18.588 0.530 -2.465 1.00 87.69 80 GLY A N 1
ATOM 624 C CA . GLY A 1 80 ? 19.336 1.079 -1.331 1.00 87.69 80 GLY A CA 1
ATOM 625 C C . GLY A 1 80 ? 19.056 2.567 -1.107 1.00 87.69 80 GLY A C 1
ATOM 626 O O . GLY A 1 80 ? 18.904 3.018 0.028 1.00 87.69 80 GLY A O 1
ATOM 627 N N . TRP A 1 81 ? 18.901 3.348 -2.176 1.00 90.44 81 TRP A N 1
ATOM 628 C CA . TRP A 1 81 ? 18.532 4.758 -2.042 1.00 90.44 81 TRP A CA 1
ATOM 629 C C . TRP A 1 81 ? 17.114 4.944 -1.483 1.00 90.44 81 TRP A C 1
ATOM 631 O O . TRP A 1 81 ? 16.872 5.851 -0.688 1.00 90.44 81 TRP A O 1
ATOM 641 N N . VAL A 1 82 ? 16.170 4.073 -1.852 1.00 87.00 82 VAL A N 1
ATOM 642 C CA . VAL A 1 82 ? 14.825 4.071 -1.251 1.00 87.00 82 VAL A CA 1
ATOM 643 C C . VAL A 1 82 ? 14.897 3.690 0.231 1.00 87.00 82 VAL A C 1
ATOM 645 O O . VAL A 1 82 ? 14.304 4.381 1.054 1.00 87.00 82 VAL A O 1
ATOM 648 N N . ALA A 1 83 ? 15.660 2.650 0.577 1.00 83.81 83 ALA A N 1
ATOM 649 C CA . ALA A 1 83 ? 15.881 2.210 1.956 1.00 83.81 83 ALA A CA 1
ATOM 650 C C . ALA A 1 83 ? 16.442 3.336 2.846 1.00 83.81 83 ALA A C 1
ATOM 652 O O . ALA A 1 83 ? 15.818 3.720 3.832 1.00 83.81 83 ALA A O 1
ATOM 653 N N . THR A 1 84 ? 17.550 3.957 2.437 1.00 84.31 84 THR A N 1
ATOM 654 C CA . THR A 1 84 ? 18.171 5.083 3.168 1.00 84.31 84 THR A CA 1
ATOM 655 C C . THR A 1 84 ? 17.253 6.299 3.310 1.00 84.31 84 THR A C 1
ATOM 657 O O . THR A 1 84 ? 17.281 6.992 4.328 1.00 84.31 84 THR A O 1
ATOM 660 N N . LYS A 1 85 ? 16.405 6.581 2.312 1.00 85.69 85 LYS A N 1
ATOM 661 C CA . LYS A 1 85 ? 15.384 7.632 2.418 1.00 85.69 85 LYS A CA 1
ATOM 662 C C . LYS A 1 85 ? 14.336 7.301 3.481 1.00 85.69 85 LYS A C 1
ATOM 664 O O . LYS A 1 85 ? 13.892 8.210 4.182 1.00 85.69 85 LYS A O 1
ATOM 669 N N . LEU A 1 86 ? 13.917 6.039 3.570 1.00 81.06 86 LEU A N 1
ATOM 670 C CA . LEU A 1 86 ? 12.953 5.597 4.576 1.00 81.06 86 LEU A CA 1
ATOM 671 C C . LEU A 1 86 ? 13.560 5.681 5.977 1.00 81.06 86 LEU A C 1
ATOM 673 O O . LEU A 1 86 ? 12.918 6.230 6.866 1.00 81.06 86 LEU A O 1
ATOM 677 N N . GLU A 1 87 ? 14.818 5.279 6.142 1.00 77.81 87 GLU A N 1
ATOM 678 C CA . GLU A 1 87 ? 15.553 5.406 7.410 1.00 77.81 87 GLU A CA 1
ATOM 679 C C . GLU A 1 87 ? 15.664 6.865 7.874 1.00 77.81 87 GLU A C 1
ATOM 681 O O . GLU A 1 87 ? 15.396 7.173 9.033 1.00 77.81 87 GLU A O 1
ATOM 686 N N . LYS A 1 88 ? 15.968 7.800 6.963 1.00 78.38 88 LYS A N 1
ATOM 687 C CA . LYS A 1 88 ? 16.051 9.238 7.283 1.00 78.38 88 LYS A CA 1
ATOM 688 C C . LYS A 1 88 ? 14.715 9.881 7.669 1.00 78.38 88 LYS A C 1
ATOM 690 O O . LYS A 1 88 ? 14.719 10.978 8.217 1.00 78.38 88 LYS A O 1
ATOM 695 N N . LYS A 1 89 ? 13.576 9.252 7.363 1.00 70.62 89 LYS A N 1
ATOM 696 C CA . LYS A 1 89 ? 12.228 9.783 7.632 1.00 70.62 89 LYS A CA 1
ATOM 697 C C . LYS A 1 89 ? 11.654 9.373 9.001 1.00 70.62 89 LYS A C 1
ATOM 699 O O . LYS A 1 89 ? 10.442 9.421 9.165 1.00 70.62 89 LYS A O 1
ATOM 704 N N . ASN A 1 90 ? 12.496 8.988 9.967 1.00 55.31 90 ASN A N 1
ATOM 705 C CA . ASN A 1 90 ? 12.094 8.396 11.257 1.00 55.31 90 ASN A CA 1
ATOM 706 C C . ASN A 1 90 ? 11.308 7.076 11.127 1.00 55.31 90 ASN A C 1
ATOM 708 O O . ASN A 1 90 ? 10.661 6.638 12.076 1.00 55.31 90 ASN A O 1
ATOM 712 N N . ASN A 1 91 ? 11.384 6.390 9.981 1.00 60.16 91 ASN A N 1
ATOM 713 C CA . ASN A 1 91 ? 10.810 5.053 9.870 1.00 60.16 91 ASN A CA 1
ATOM 714 C C . ASN A 1 91 ? 11.797 4.055 10.481 1.00 60.16 91 ASN A C 1
ATOM 716 O O . ASN A 1 91 ? 12.915 3.897 9.985 1.00 60.16 91 ASN A O 1
ATOM 720 N N . SER A 1 92 ? 11.389 3.358 11.538 1.00 54.22 92 SER A N 1
ATOM 721 C CA . SER A 1 92 ? 12.209 2.300 12.119 1.00 54.22 92 SER A CA 1
ATOM 722 C C . SER A 1 92 ? 12.214 1.074 11.202 1.00 54.22 92 SER A C 1
ATOM 724 O O . SER A 1 92 ? 11.169 0.603 10.734 1.00 54.22 92 SER A O 1
ATOM 726 N N . LEU A 1 93 ? 13.414 0.558 10.921 1.00 57.44 93 LEU A N 1
ATOM 727 C CA . LEU A 1 93 ? 13.578 -0.759 10.315 1.00 57.44 93 LEU A CA 1
ATOM 728 C C . LEU A 1 93 ? 13.032 -1.786 11.312 1.00 57.44 93 LEU A C 1
ATOM 730 O O . LEU A 1 93 ? 13.571 -1.931 12.406 1.00 57.44 93 LEU A O 1
ATOM 734 N N . ILE A 1 94 ? 11.955 -2.483 10.948 1.00 62.19 94 ILE A N 1
ATOM 735 C CA . ILE A 1 94 ? 11.349 -3.475 11.845 1.00 62.19 94 ILE A CA 1
ATOM 736 C C . ILE A 1 94 ? 12.167 -4.760 11.816 1.00 62.19 94 ILE A C 1
ATOM 738 O O . ILE A 1 94 ? 12.576 -5.262 12.858 1.00 62.19 94 ILE A O 1
ATOM 742 N N . ARG A 1 95 ? 12.358 -5.325 10.620 1.00 64.00 95 ARG A N 1
ATOM 743 C CA . ARG A 1 95 ? 13.119 -6.559 10.399 1.00 64.00 95 ARG A CA 1
ATOM 744 C C . ARG A 1 95 ? 13.371 -6.780 8.909 1.00 64.00 95 ARG A C 1
ATOM 746 O O . ARG A 1 95 ? 12.606 -6.312 8.063 1.00 64.00 95 ARG A O 1
ATOM 753 N N . GLN A 1 96 ? 14.398 -7.565 8.607 1.00 66.56 96 GLN A N 1
ATOM 754 C CA . GLN A 1 96 ? 14.556 -8.191 7.297 1.00 66.56 96 GLN A CA 1
ATOM 755 C C . GLN A 1 96 ? 13.728 -9.482 7.245 1.00 66.56 96 GLN A C 1
ATOM 757 O O . GLN A 1 96 ? 13.710 -10.264 8.199 1.00 66.56 96 GLN A O 1
ATOM 762 N N . VAL A 1 97 ? 13.016 -9.695 6.142 1.00 67.56 97 VAL A N 1
ATOM 763 C CA . VAL A 1 97 ? 12.144 -10.854 5.928 1.00 67.56 97 VAL A CA 1
ATOM 764 C C . VAL A 1 97 ? 12.486 -11.510 4.599 1.00 67.56 97 VAL A C 1
ATOM 766 O O . VAL A 1 97 ? 12.595 -10.847 3.570 1.00 67.56 97 VAL A O 1
ATOM 769 N N . GLU A 1 98 ? 12.616 -12.833 4.596 1.00 65.44 98 GLU A N 1
ATOM 770 C CA . GLU A 1 98 ? 12.728 -13.599 3.357 1.00 65.44 98 GLU A CA 1
ATOM 771 C C . GLU A 1 98 ? 11.341 -13.992 2.851 1.00 65.44 98 GLU A C 1
ATOM 773 O O . GLU A 1 98 ? 10.600 -14.711 3.526 1.00 65.44 98 GLU A O 1
ATOM 778 N N . ALA A 1 99 ? 10.978 -13.535 1.655 1.00 69.19 99 ALA A N 1
ATOM 779 C CA . ALA A 1 99 ? 9.677 -13.819 1.057 1.00 69.19 99 ALA A CA 1
ATOM 780 C C . ALA A 1 99 ? 9.754 -13.885 -0.472 1.00 69.19 99 ALA A C 1
ATOM 782 O O . ALA A 1 99 ? 10.621 -13.278 -1.107 1.00 69.19 99 ALA A O 1
ATOM 783 N N . ALA A 1 100 ? 8.826 -14.623 -1.080 1.00 67.75 100 ALA A N 1
ATOM 784 C CA . ALA A 1 100 ? 8.729 -14.724 -2.534 1.00 67.75 100 ALA A CA 1
ATOM 785 C C . ALA A 1 100 ? 8.140 -13.450 -3.179 1.00 67.75 100 ALA A C 1
ATOM 787 O O . ALA A 1 100 ? 8.508 -13.118 -4.309 1.00 67.75 100 ALA A O 1
ATOM 788 N N . SER A 1 101 ? 7.290 -12.714 -2.452 1.00 67.12 101 SER A N 1
ATOM 789 C CA . SER A 1 101 ? 6.569 -11.521 -2.917 1.00 67.12 101 SER A CA 1
ATOM 790 C C . SER A 1 101 ? 6.478 -10.429 -1.843 1.00 67.12 101 SER A C 1
ATOM 792 O O . SER A 1 101 ? 6.772 -10.672 -0.670 1.00 67.12 101 SER A O 1
ATOM 794 N N . VAL A 1 102 ? 6.051 -9.228 -2.251 1.00 67.12 102 VAL A N 1
ATOM 795 C CA . VAL A 1 102 ? 5.803 -8.083 -1.355 1.00 67.12 102 VAL A CA 1
ATOM 796 C C . VAL A 1 102 ? 4.718 -8.432 -0.337 1.00 67.12 102 VAL A C 1
ATOM 798 O O . VAL A 1 102 ? 4.858 -8.144 0.848 1.00 67.12 102 VAL A O 1
ATOM 801 N N . GLU A 1 103 ? 3.656 -9.095 -0.789 1.00 68.44 103 GLU A N 1
ATOM 802 C CA . GLU A 1 103 ? 2.537 -9.543 0.038 1.00 68.44 103 GLU A CA 1
ATOM 803 C C . GLU A 1 103 ? 2.992 -10.611 1.036 1.00 68.44 103 GLU A C 1
ATOM 805 O O . GLU A 1 103 ? 2.619 -10.550 2.202 1.00 68.44 103 GLU A O 1
ATOM 810 N N . GLY A 1 104 ? 3.872 -11.530 0.621 1.00 62.34 104 GLY A N 1
ATOM 811 C CA . GLY A 1 104 ? 4.461 -12.532 1.511 1.00 62.34 104 GLY A CA 1
ATOM 812 C C . GLY A 1 104 ? 5.407 -11.931 2.556 1.00 62.34 104 GLY A C 1
ATOM 813 O O . GLY A 1 104 ? 5.487 -12.436 3.673 1.00 62.34 104 GLY A O 1
ATOM 814 N N . ALA A 1 105 ? 6.107 -10.840 2.225 1.00 65.06 105 ALA A N 1
ATOM 815 C CA . ALA A 1 105 ? 6.936 -10.111 3.186 1.00 65.06 105 ALA A CA 1
ATOM 816 C C . ALA A 1 105 ? 6.077 -9.382 4.231 1.00 65.06 105 ALA A C 1
ATOM 818 O O . ALA A 1 105 ? 6.431 -9.373 5.409 1.00 65.06 105 ALA A O 1
ATOM 819 N N . LYS A 1 106 ? 4.938 -8.814 3.808 1.00 65.81 106 LYS A N 1
ATOM 820 C CA . LYS A 1 106 ? 3.953 -8.192 4.707 1.00 65.81 106 LYS A CA 1
ATOM 821 C C . LYS A 1 106 ? 3.269 -9.229 5.605 1.00 65.81 106 LYS A C 1
ATOM 823 O O . LYS A 1 106 ? 3.244 -9.031 6.811 1.00 65.81 106 LYS A O 1
ATOM 828 N N . ALA A 1 107 ? 2.836 -10.363 5.051 1.00 66.31 107 ALA A N 1
ATOM 829 C CA . ALA A 1 107 ? 2.199 -11.446 5.809 1.00 66.31 107 ALA A CA 1
ATOM 830 C C . ALA A 1 107 ? 3.111 -12.011 6.915 1.00 66.31 107 ALA A C 1
ATOM 832 O O . ALA A 1 107 ? 2.689 -12.190 8.051 1.00 66.31 107 ALA A O 1
ATOM 833 N N . LYS A 1 108 ? 4.406 -12.188 6.628 1.00 65.31 108 LYS A N 1
ATOM 834 C CA . LYS A 1 108 ? 5.403 -12.606 7.631 1.00 65.31 108 LYS A CA 1
ATOM 835 C C . LYS A 1 108 ? 5.709 -11.545 8.698 1.00 65.31 108 LYS A C 1
ATOM 837 O O . LYS A 1 108 ? 6.351 -11.855 9.706 1.00 65.31 108 LYS A O 1
ATOM 842 N N . LEU A 1 109 ? 5.314 -10.289 8.477 1.00 61.34 109 LEU A N 1
ATOM 843 C CA . LEU A 1 109 ? 5.351 -9.251 9.507 1.00 61.34 109 LEU A CA 1
ATOM 844 C C . LEU A 1 109 ? 4.196 -9.413 10.495 1.00 61.34 109 LEU A C 1
ATOM 846 O O . LEU A 1 109 ? 4.406 -9.227 11.691 1.00 61.34 109 LEU A O 1
ATOM 850 N N . ASP A 1 110 ? 3.023 -9.794 9.992 1.00 56.66 110 ASP A N 1
ATOM 851 C CA . ASP A 1 110 ? 1.836 -10.070 10.803 1.00 56.66 110 ASP A CA 1
ATOM 852 C C . ASP A 1 110 ? 2.005 -11.359 11.638 1.00 56.66 110 ASP A C 1
ATOM 854 O O . ASP A 1 110 ? 1.419 -11.484 12.709 1.00 56.66 110 ASP A O 1
ATOM 858 N N . GLU A 1 111 ? 2.877 -12.278 11.201 1.00 54.72 111 GLU A N 1
ATOM 859 C CA . GLU A 1 111 ? 3.222 -13.530 11.900 1.00 54.72 111 GLU A CA 1
ATOM 860 C C . GLU A 1 111 ? 4.378 -13.413 12.923 1.00 54.72 111 GLU A C 1
ATOM 862 O O . GLU A 1 111 ? 4.684 -14.378 13.626 1.00 54.72 111 GLU A O 1
ATOM 867 N N . ALA A 1 112 ? 5.068 -12.270 13.034 1.00 45.16 112 ALA A N 1
ATOM 868 C CA . ALA A 1 112 ? 6.187 -12.131 13.974 1.00 45.16 112 ALA A CA 1
ATOM 869 C C . ALA A 1 112 ? 5.690 -12.056 15.437 1.00 45.16 112 ALA A C 1
ATOM 871 O O . ALA A 1 112 ? 4.905 -11.159 15.757 1.00 45.16 112 ALA A O 1
ATOM 872 N N . PRO A 1 113 ? 6.169 -12.910 16.366 1.00 43.00 113 PRO A N 1
ATOM 873 C CA . PRO A 1 113 ? 5.745 -12.855 17.760 1.00 43.00 113 PRO A CA 1
ATOM 874 C C . PRO A 1 113 ? 6.278 -11.572 18.410 1.00 43.00 113 PRO A C 1
ATOM 876 O O . PRO A 1 113 ? 7.481 -11.345 18.540 1.00 43.00 113 PRO A O 1
ATOM 879 N N . ASN A 1 114 ? 5.353 -10.701 18.795 1.00 37.28 114 ASN A N 1
ATOM 880 C CA . ASN A 1 114 ? 5.610 -9.425 19.445 1.00 37.28 114 ASN A CA 1
ATOM 881 C C . ASN A 1 114 ? 6.066 -9.644 20.902 1.00 37.28 114 ASN A C 1
ATOM 883 O O . ASN A 1 114 ? 5.245 -9.644 21.822 1.00 37.28 114 ASN A O 1
ATOM 887 N N . CYS A 1 115 ? 7.372 -9.837 21.117 1.00 34.78 115 CYS A N 1
ATOM 888 C CA . CYS A 1 115 ? 7.936 -10.193 22.427 1.00 34.78 115 CYS A CA 1
ATOM 889 C C . CYS A 1 115 ? 7.850 -9.124 23.532 1.00 34.78 115 CYS A C 1
ATOM 891 O O . CYS A 1 115 ? 8.181 -9.456 24.660 1.00 34.78 115 CYS A O 1
ATOM 893 N N . ASN A 1 116 ? 7.338 -7.909 23.294 1.00 38.12 116 ASN A N 1
ATOM 894 C CA . ASN A 1 116 ? 7.147 -6.908 24.363 1.00 38.12 116 ASN A CA 1
ATOM 895 C C . ASN A 1 116 ? 5.695 -6.404 24.496 1.00 38.12 116 ASN A C 1
ATOM 897 O O . ASN A 1 116 ? 5.451 -5.310 24.997 1.00 38.12 116 ASN A O 1
ATOM 901 N N . SER A 1 117 ? 4.702 -7.199 24.081 1.00 41.78 117 SER A N 1
ATOM 902 C CA . SER A 1 117 ? 3.276 -6.899 24.345 1.00 41.78 117 SER A CA 1
ATOM 903 C C . SER A 1 117 ? 2.473 -8.079 24.908 1.00 41.78 117 SER A C 1
ATOM 905 O O . SER A 1 117 ? 1.244 -8.023 25.011 1.00 41.78 117 SER A O 1
ATOM 907 N N . SER A 1 118 ? 3.170 -9.143 25.306 1.00 37.72 118 SER A N 1
ATOM 908 C CA . SER A 1 118 ? 2.610 -10.453 25.649 1.00 37.72 118 SER A CA 1
ATOM 909 C C . SER A 1 118 ? 1.845 -10.520 26.972 1.00 37.72 118 SER A C 1
ATOM 911 O O . SER A 1 118 ? 1.246 -11.554 27.247 1.00 37.72 118 SER A O 1
ATOM 913 N N . VAL A 1 119 ? 1.774 -9.447 27.765 1.00 41.47 119 VAL A N 1
ATOM 914 C CA . VAL A 1 119 ? 0.996 -9.484 29.018 1.00 41.47 119 VAL A CA 1
ATOM 915 C C . VAL A 1 119 ? -0.424 -8.924 28.854 1.00 41.47 119 VAL A C 1
ATOM 917 O O . VAL A 1 119 ? -1.293 -9.282 29.637 1.00 41.47 119 VAL A O 1
ATOM 920 N N . ASN A 1 120 ? -0.728 -8.128 27.814 1.00 40.22 120 ASN A N 1
ATOM 921 C CA . ASN A 1 120 ? -2.060 -7.495 27.706 1.00 40.22 120 ASN A CA 1
ATOM 922 C C . ASN A 1 120 ? -2.752 -7.571 26.326 1.00 40.22 120 ASN A C 1
ATOM 924 O O . ASN A 1 120 ? -3.832 -7.014 26.149 1.00 40.22 120 ASN A O 1
ATOM 928 N N . LYS A 1 121 ? -2.175 -8.270 25.333 1.00 40.22 121 LYS A N 1
ATOM 929 C CA . LYS A 1 121 ? -2.825 -8.502 24.020 1.00 40.22 121 LYS A CA 1
ATOM 930 C C . LYS A 1 121 ? -3.333 -9.924 23.788 1.00 40.22 121 LYS A C 1
ATOM 932 O O . LYS A 1 121 ? -4.246 -10.109 22.990 1.00 40.22 121 LYS A O 1
ATOM 937 N N . ASN A 1 122 ? -2.828 -10.918 24.516 1.00 40.25 122 ASN A N 1
ATOM 938 C CA . ASN A 1 122 ? -3.187 -12.317 24.264 1.00 40.25 122 ASN A CA 1
ATOM 939 C C . ASN A 1 122 ? -4.647 -12.648 24.627 1.00 40.25 122 ASN A C 1
ATOM 941 O O . ASN A 1 122 ? -5.224 -13.548 24.032 1.00 40.25 122 ASN A O 1
ATOM 945 N N . ALA A 1 123 ? -5.289 -11.888 25.521 1.00 41.78 123 ALA A N 1
ATOM 946 C CA . ALA A 1 123 ? -6.711 -12.075 25.832 1.00 41.78 123 ALA A CA 1
ATOM 947 C C . ALA A 1 123 ? -7.654 -11.438 24.783 1.00 41.78 123 ALA A C 1
ATOM 949 O O . ALA A 1 123 ? -8.744 -11.952 24.524 1.00 41.78 123 ALA A O 1
ATOM 950 N N . SER A 1 124 ? -7.244 -10.335 24.143 1.00 40.34 124 SER A N 1
ATOM 951 C CA . SER A 1 1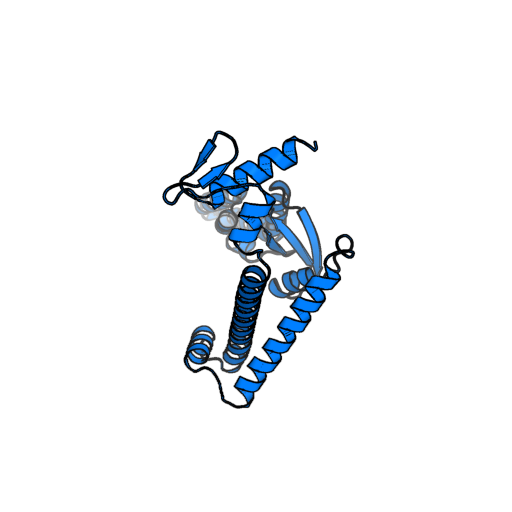24 ? -8.067 -9.629 23.147 1.00 40.34 124 SER A CA 1
ATOM 952 C C . SER A 1 124 ? -7.813 -10.090 21.710 1.00 40.34 124 SER A C 1
ATOM 954 O O . SER A 1 124 ? -8.744 -10.093 20.913 1.00 40.34 124 SER A O 1
ATOM 956 N N . GLN A 1 125 ? -6.596 -10.541 21.386 1.00 42.03 125 GLN A N 1
ATOM 957 C CA . GLN A 1 125 ? -6.263 -11.071 20.060 1.00 42.03 125 GLN A CA 1
ATOM 958 C C . GLN A 1 125 ? -6.690 -12.531 19.886 1.00 42.03 125 GLN A C 1
ATOM 960 O O . GLN A 1 125 ? -7.198 -12.870 18.826 1.00 42.03 125 GLN A O 1
ATOM 965 N N . ALA A 1 126 ? -6.596 -13.375 20.921 1.00 43.16 126 ALA A N 1
ATOM 966 C CA . ALA A 1 126 ? -7.124 -14.740 20.841 1.00 43.16 126 ALA A CA 1
ATOM 967 C C . ALA A 1 126 ? -8.650 -14.745 20.652 1.00 43.16 126 ALA A C 1
ATOM 969 O O . ALA A 1 126 ? -9.165 -15.524 19.857 1.00 43.16 126 ALA A O 1
ATOM 970 N N . SER A 1 127 ? -9.369 -13.819 21.304 1.00 45.25 127 SER A N 1
ATOM 971 C CA . SER A 1 127 ? -10.808 -13.665 21.079 1.00 45.25 127 SER A CA 1
ATOM 972 C C . SER A 1 127 ? -11.117 -13.084 19.700 1.00 45.25 127 SER A C 1
ATOM 974 O O . SER A 1 127 ? -11.957 -13.652 19.018 1.00 45.25 127 SER A O 1
ATOM 976 N N . SER A 1 128 ? -10.428 -12.040 19.219 1.00 47.59 128 SER A N 1
ATOM 977 C CA . SER A 1 128 ? -10.691 -11.496 17.875 1.00 47.59 128 SER A CA 1
ATOM 978 C C . SER A 1 128 ? -10.325 -12.463 16.744 1.00 47.59 128 SER A C 1
ATOM 980 O O . SER A 1 128 ? -11.065 -12.566 15.777 1.00 47.59 128 SER A O 1
ATOM 982 N N . GLN A 1 129 ? -9.229 -13.212 16.872 1.00 50.72 129 GLN A N 1
ATOM 983 C CA . GLN A 1 129 ? -8.742 -14.136 15.842 1.00 50.72 129 GLN A CA 1
ATOM 984 C C . GLN A 1 129 ? -9.605 -15.412 15.775 1.00 50.72 129 GLN A C 1
ATOM 986 O O . GLN A 1 129 ? -9.968 -15.851 14.686 1.00 50.72 129 GLN A O 1
ATOM 991 N N . GLN A 1 130 ? -10.061 -15.928 16.924 1.00 53.53 130 GLN A N 1
ATOM 992 C CA . GLN A 1 130 ? -11.051 -17.012 16.998 1.00 53.53 130 GLN A CA 1
ATOM 993 C C . GLN A 1 130 ? -12.445 -16.567 16.513 1.00 53.53 130 GLN A C 1
ATOM 995 O O . GLN A 1 130 ? -13.172 -17.337 15.880 1.00 53.53 130 GLN A O 1
ATOM 1000 N N . ILE A 1 131 ? -12.821 -15.311 16.781 1.00 54.00 131 ILE A N 1
ATOM 1001 C CA . ILE A 1 131 ? -14.052 -14.698 16.267 1.00 54.00 131 ILE A CA 1
ATOM 1002 C C . ILE A 1 131 ? -13.977 -14.562 14.736 1.00 54.00 131 ILE A C 1
ATOM 1004 O O . ILE A 1 131 ? -14.943 -14.911 14.055 1.00 54.00 131 ILE A O 1
ATOM 1008 N N . ASP A 1 132 ? -12.831 -14.163 14.181 1.00 63.94 132 ASP A N 1
ATOM 1009 C CA . ASP A 1 132 ? -12.642 -13.989 12.739 1.00 63.94 132 ASP A CA 1
ATOM 1010 C C . ASP A 1 132 ? -12.721 -15.317 11.973 1.00 63.94 132 ASP A C 1
ATOM 1012 O O . ASP A 1 132 ? -13.482 -15.410 11.005 1.00 63.94 132 ASP A O 1
ATOM 1016 N N . GLU A 1 133 ? -12.046 -16.376 12.434 1.00 71.81 133 GLU A N 1
ATOM 1017 C CA . GLU A 1 133 ? -12.098 -17.710 11.808 1.00 71.81 133 GLU A CA 1
ATOM 1018 C C . GLU A 1 133 ? -13.523 -18.284 11.737 1.00 71.81 133 GLU A C 1
ATOM 1020 O O . GLU A 1 133 ? -13.916 -18.891 10.731 1.00 71.81 133 GLU A O 1
ATOM 1025 N N . SER A 1 134 ? -14.342 -18.035 12.765 1.00 80.19 134 SER A N 1
ATOM 1026 C CA . SER A 1 134 ? -15.733 -18.495 12.792 1.00 80.19 134 SER A CA 1
ATOM 1027 C C . SER A 1 134 ? -16.572 -17.898 11.651 1.00 80.19 134 SER A C 1
ATOM 1029 O O . SER A 1 134 ? -17.375 -18.604 11.026 1.00 80.19 134 SER A O 1
ATOM 1031 N N . PHE A 1 135 ? -16.340 -16.624 11.310 1.00 88.00 135 PHE A N 1
ATOM 1032 C CA . PHE A 1 135 ? -17.065 -15.924 10.250 1.00 88.00 135 PHE A CA 1
ATOM 1033 C C . PHE A 1 135 ? -16.630 -16.361 8.854 1.00 88.00 135 PHE A C 1
ATOM 1035 O O . PHE A 1 135 ? -17.482 -16.484 7.968 1.00 88.00 135 PHE A O 1
ATOM 1042 N N . TYR A 1 136 ? -15.345 -16.676 8.665 1.00 87.44 136 TYR A N 1
ATOM 1043 C CA . TYR A 1 136 ? -14.871 -17.314 7.434 1.00 87.44 136 TYR A CA 1
ATOM 1044 C C . TYR A 1 136 ? -15.566 -18.661 7.206 1.00 87.44 136 TYR A C 1
ATOM 1046 O O . TYR A 1 136 ? -16.031 -18.932 6.098 1.00 87.44 136 TYR A O 1
ATOM 1054 N N . GLY A 1 137 ? -15.739 -19.467 8.259 1.00 87.56 137 GLY A N 1
ATOM 1055 C CA . GLY A 1 137 ? -16.468 -20.734 8.174 1.00 87.56 137 GLY A CA 1
ATOM 1056 C C . GLY A 1 137 ? -17.941 -20.569 7.779 1.00 87.56 137 GLY A C 1
ATOM 1057 O O . GLY A 1 137 ? -18.466 -21.361 6.994 1.00 87.56 137 GLY A O 1
ATOM 1058 N N . VAL A 1 138 ? -18.625 -19.537 8.287 1.00 89.06 138 VAL A N 1
ATOM 1059 C CA . VAL A 1 138 ? -20.009 -19.222 7.881 1.00 89.06 138 VAL A CA 1
ATOM 1060 C C . VAL A 1 138 ? -20.060 -18.823 6.408 1.00 89.06 138 VAL A C 1
ATOM 1062 O O . VAL A 1 138 ? -20.863 -19.378 5.659 1.00 89.06 138 VAL A O 1
ATOM 1065 N N . ALA A 1 139 ? -19.184 -17.912 5.985 1.00 91.50 139 ALA A N 1
ATOM 1066 C CA . ALA A 1 139 ? -19.132 -17.431 4.610 1.00 91.50 139 ALA A CA 1
ATOM 1067 C C . ALA A 1 139 ? -18.811 -18.552 3.607 1.00 91.50 139 ALA A C 1
ATOM 1069 O O . ALA A 1 139 ? -19.434 -18.623 2.549 1.00 91.50 139 ALA A O 1
ATOM 1070 N N . LEU A 1 140 ? -17.902 -19.470 3.951 1.00 91.81 140 LEU A N 1
ATOM 1071 C CA . LEU A 1 140 ? -17.594 -20.637 3.122 1.00 91.81 140 LEU A CA 1
ATOM 1072 C C . LEU A 1 140 ? -18.821 -21.545 2.952 1.00 91.81 140 LEU A C 1
ATOM 1074 O O . LEU A 1 140 ? -19.179 -21.900 1.831 1.00 91.81 140 LEU A O 1
ATOM 1078 N N . ARG A 1 141 ? -19.544 -21.835 4.043 1.00 91.62 141 ARG A N 1
ATOM 1079 C CA . ARG A 1 141 ? -20.780 -22.634 3.982 1.00 91.62 141 ARG A CA 1
ATOM 1080 C C . ARG A 1 141 ? -21.870 -21.986 3.128 1.00 91.62 141 ARG A C 1
ATOM 1082 O O . ARG A 1 141 ? -22.657 -22.710 2.522 1.00 91.62 141 ARG A O 1
ATOM 1089 N N . GLU A 1 142 ? -21.957 -20.656 3.086 1.00 92.19 142 GLU A N 1
ATOM 1090 C CA . GLU A 1 142 ? -22.889 -19.954 2.189 1.00 92.19 142 GLU A CA 1
ATOM 1091 C C . GLU A 1 142 ? -22.553 -20.213 0.716 1.00 92.19 142 GLU A C 1
ATOM 1093 O O . GLU A 1 142 ? -23.459 -20.479 -0.079 1.00 92.19 142 GLU A O 1
ATOM 1098 N N . VAL A 1 143 ? -21.263 -20.181 0.366 1.00 91.38 143 VAL A N 1
ATOM 1099 C CA . VAL A 1 143 ? -20.779 -20.482 -0.989 1.00 91.38 143 VAL A CA 1
ATOM 1100 C C . VAL A 1 143 ? -21.071 -21.937 -1.351 1.00 91.38 143 VAL A C 1
ATOM 1102 O O . VAL A 1 143 ? -21.684 -22.190 -2.389 1.00 91.38 143 VAL A O 1
ATOM 1105 N N . ASP A 1 144 ? -20.722 -22.881 -0.475 1.00 90.12 144 ASP A N 1
ATOM 1106 C CA . ASP A 1 144 ? -20.920 -24.317 -0.717 1.00 90.12 144 ASP A CA 1
ATOM 1107 C C . ASP A 1 144 ? -22.399 -24.675 -0.880 1.00 90.12 144 ASP A C 1
ATOM 1109 O O . ASP A 1 144 ? -22.781 -25.460 -1.749 1.00 90.12 144 ASP A O 1
ATOM 1113 N N . ARG A 1 145 ? -23.268 -24.045 -0.081 1.00 90.19 145 ARG A N 1
ATOM 1114 C CA . ARG A 1 145 ? -24.721 -24.254 -0.132 1.00 90.19 145 ARG A CA 1
ATOM 1115 C C . ARG A 1 145 ? -25.415 -23.443 -1.230 1.00 90.19 145 ARG A C 1
ATOM 1117 O O . ARG A 1 145 ? -26.644 -23.449 -1.276 1.00 90.19 145 ARG A O 1
ATOM 1124 N N . ARG A 1 146 ? -24.667 -22.729 -2.084 1.00 86.06 146 ARG A N 1
ATOM 1125 C CA . ARG A 1 146 ? -25.182 -21.806 -3.119 1.00 86.06 146 ARG A CA 1
ATOM 1126 C C . ARG A 1 146 ? -26.169 -20.760 -2.581 1.00 86.06 146 ARG A C 1
ATOM 1128 O O . ARG A 1 146 ? -27.020 -20.266 -3.315 1.00 86.06 146 ARG A O 1
ATOM 1135 N N . LYS A 1 147 ? -26.048 -20.394 -1.304 1.00 90.75 147 LYS A N 1
ATOM 1136 C CA . LYS A 1 147 ? -26.848 -19.352 -0.639 1.00 90.75 147 LYS A CA 1
ATOM 1137 C C . LYS A 1 147 ? -26.065 -18.043 -0.558 1.00 90.75 147 LYS A C 1
ATOM 1139 O O . LYS A 1 147 ? -26.025 -17.399 0.486 1.00 90.75 147 LYS A O 1
ATOM 1144 N N . VAL A 1 148 ? -25.403 -17.676 -1.651 1.00 90.50 148 VAL A N 1
ATOM 1145 C CA . VAL A 1 148 ? -24.592 -16.459 -1.704 1.00 90.50 148 VAL A CA 1
ATOM 1146 C C . VAL A 1 148 ? -25.476 -15.221 -1.787 1.00 90.50 148 VAL A C 1
ATOM 1148 O O . VAL A 1 148 ? -26.510 -15.209 -2.456 1.00 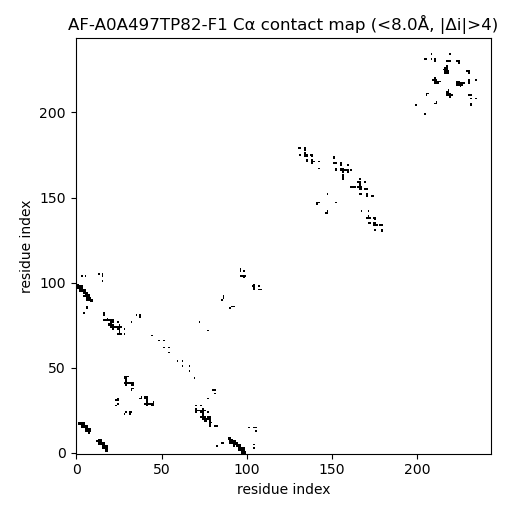90.50 148 VAL A O 1
ATOM 1151 N N . VAL A 1 149 ? -25.042 -14.145 -1.138 1.00 92.81 149 VAL A N 1
ATOM 1152 C CA . VAL A 1 149 ? -25.668 -12.834 -1.301 1.00 92.81 149 VAL A CA 1
ATOM 1153 C C . VAL A 1 149 ? -25.351 -12.327 -2.706 1.00 92.81 149 VAL A C 1
ATOM 1155 O O . VAL A 1 149 ? -24.207 -11.978 -2.995 1.00 92.81 149 VAL A O 1
ATOM 1158 N N . GLN A 1 150 ? -26.359 -12.284 -3.580 1.00 92.94 150 GLN A N 1
ATOM 1159 C CA . GLN A 1 150 ? -26.177 -12.014 -5.013 1.00 92.94 150 GLN A CA 1
ATOM 1160 C C . GLN A 1 150 ? -25.463 -10.688 -5.300 1.00 92.94 150 GLN A C 1
ATOM 1162 O O . GLN A 1 150 ? -24.578 -10.646 -6.147 1.00 92.94 150 GLN A O 1
ATOM 1167 N N . SER A 1 151 ? -25.794 -9.620 -4.572 1.00 93.00 151 SER A N 1
ATOM 1168 C CA . SER A 1 151 ? -25.157 -8.308 -4.747 1.00 93.00 151 SER A CA 1
ATOM 1169 C C . SER A 1 151 ? -23.671 -8.326 -4.384 1.00 93.00 151 SER A C 1
ATOM 1171 O O . SER A 1 151 ? -22.846 -7.748 -5.091 1.00 93.00 151 SER A O 1
ATOM 1173 N N . LEU A 1 152 ? -23.310 -9.031 -3.309 1.00 92.19 152 LEU A N 1
ATOM 1174 C CA . LEU A 1 152 ? -21.921 -9.174 -2.884 1.00 92.19 152 LEU A CA 1
ATOM 1175 C C . LEU A 1 152 ? -21.143 -10.088 -3.833 1.00 92.19 152 LEU A C 1
ATOM 1177 O O . LEU A 1 152 ? -20.004 -9.789 -4.173 1.00 92.19 152 LEU A O 1
ATOM 1181 N N . TRP A 1 153 ? -21.780 -11.161 -4.303 1.00 92.88 153 TRP A N 1
ATOM 1182 C CA . TRP A 1 153 ? -21.217 -12.058 -5.305 1.00 92.88 153 TRP A CA 1
ATOM 1183 C C . TRP A 1 153 ? -20.940 -11.337 -6.626 1.00 92.88 153 TRP A C 1
ATOM 1185 O O . TRP A 1 153 ? -19.833 -11.432 -7.144 1.00 92.88 153 TRP A O 1
ATOM 1195 N N . ALA A 1 154 ? -21.904 -10.567 -7.139 1.00 94.00 154 ALA A N 1
ATOM 1196 C CA . ALA A 1 154 ? -21.743 -9.787 -8.363 1.00 94.00 154 ALA A CA 1
ATOM 1197 C C . ALA A 1 154 ? -20.578 -8.795 -8.249 1.00 94.00 154 ALA A C 1
ATOM 1199 O O . ALA A 1 154 ? -19.764 -8.696 -9.166 1.00 94.00 154 ALA A O 1
ATOM 1200 N N . LYS A 1 155 ? -20.448 -8.127 -7.095 1.00 92.88 155 LYS A N 1
ATOM 1201 C CA . LYS A 1 155 ? -19.307 -7.255 -6.803 1.00 92.88 155 LYS A CA 1
ATOM 1202 C C . LYS A 1 155 ? -17.983 -8.022 -6.846 1.00 92.88 155 LYS A C 1
ATOM 1204 O O . LYS A 1 155 ? -17.069 -7.616 -7.554 1.00 92.88 155 LYS A O 1
ATOM 1209 N N . SER A 1 156 ? -17.886 -9.141 -6.127 1.00 93.06 156 SER A N 1
ATOM 1210 C CA . SER A 1 156 ? -16.669 -9.961 -6.099 1.00 93.06 156 SER A CA 1
ATOM 1211 C C . SER A 1 156 ? -16.310 -10.535 -7.469 1.00 93.06 156 SER A C 1
ATOM 1213 O O . SER A 1 156 ? -15.133 -10.619 -7.806 1.00 93.06 156 SER A O 1
ATOM 1215 N N . PHE A 1 157 ? -17.306 -10.898 -8.275 1.00 94.69 157 PHE A N 1
ATOM 1216 C CA . PHE A 1 157 ? -17.109 -11.412 -9.626 1.00 94.69 157 PHE A CA 1
ATOM 1217 C C . PHE A 1 157 ? -16.610 -10.334 -10.594 1.00 94.69 157 PHE A C 1
ATOM 1219 O O . PHE A 1 157 ? -15.654 -10.574 -11.332 1.00 94.69 157 PHE A O 1
ATOM 1226 N N . ALA A 1 158 ? -17.201 -9.136 -10.542 1.00 94.56 158 ALA A N 1
ATOM 1227 C CA . ALA A 1 158 ? -16.765 -7.993 -11.339 1.00 94.56 158 ALA A CA 1
ATOM 1228 C C . ALA A 1 158 ? -15.328 -7.571 -10.990 1.00 94.56 158 ALA A C 1
ATOM 1230 O O . ALA A 1 158 ? -14.509 -7.384 -11.884 1.00 94.56 158 ALA A O 1
ATOM 1231 N N . GLU A 1 159 ? -14.996 -7.492 -9.697 1.00 91.31 159 GLU A N 1
ATOM 1232 C CA . GLU A 1 159 ? -13.646 -7.140 -9.229 1.00 91.31 159 GLU A CA 1
ATOM 1233 C C . GLU A 1 159 ? -12.599 -8.227 -9.528 1.00 91.31 159 GLU A C 1
ATOM 1235 O O . GLU A 1 159 ? -11.408 -7.932 -9.607 1.00 91.31 159 GLU A O 1
ATOM 1240 N N . SER A 1 160 ? -13.029 -9.474 -9.739 1.00 90.81 160 SER A N 1
ATOM 1241 C CA . SER A 1 160 ? -12.145 -10.602 -10.066 1.00 90.81 160 SER A CA 1
ATOM 1242 C C . SER A 1 160 ? -11.979 -10.832 -11.571 1.00 90.81 160 SER A C 1
ATOM 1244 O O . SER A 1 160 ? -11.509 -11.894 -11.970 1.00 90.81 160 SER A O 1
ATOM 1246 N N . ASN A 1 161 ? -12.372 -9.875 -12.422 1.00 90.69 161 ASN A N 1
ATOM 1247 C CA . ASN A 1 161 ? -12.300 -9.988 -13.887 1.00 90.69 161 ASN A CA 1
ATOM 1248 C C . ASN A 1 161 ? -12.967 -11.267 -14.438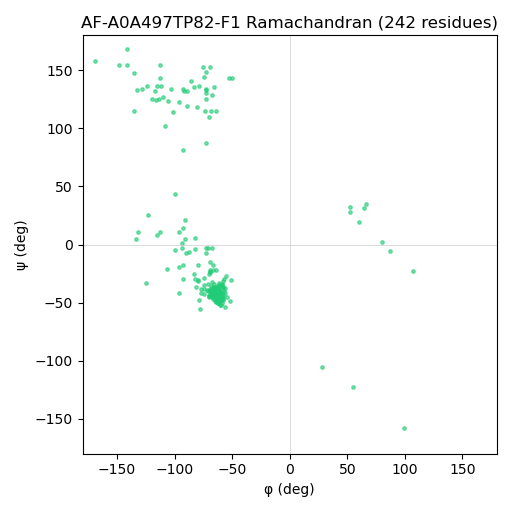 1.00 90.69 161 ASN A C 1
ATOM 1250 O O . ASN A 1 161 ? -12.514 -11.838 -15.428 1.00 90.69 161 ASN A O 1
ATOM 1254 N N . GLY A 1 162 ? -14.027 -11.743 -13.778 1.00 84.31 162 GLY A N 1
ATOM 1255 C CA . GLY A 1 162 ? -14.740 -12.960 -14.167 1.00 84.31 162 GLY A CA 1
ATOM 1256 C C . GLY A 1 162 ? -14.097 -14.284 -13.730 1.00 84.31 162 GLY A C 1
ATOM 1257 O O . GLY A 1 162 ? -14.651 -15.345 -14.020 1.00 84.31 162 GLY A O 1
ATOM 1258 N N . ASP A 1 163 ? -12.975 -14.264 -13.002 1.00 93.88 163 ASP A N 1
ATOM 1259 C CA . ASP A 1 163 ? -12.397 -15.474 -12.414 1.00 93.88 163 ASP A CA 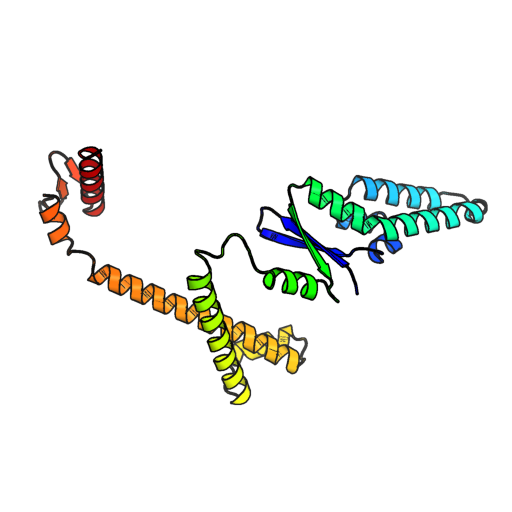1
ATOM 1260 C C . ASP A 1 163 ? -13.228 -15.938 -11.209 1.00 93.88 163 ASP A C 1
ATOM 1262 O O . ASP A 1 163 ? -13.304 -15.278 -10.170 1.00 93.88 163 ASP A O 1
ATOM 1266 N N . ILE A 1 164 ? -13.832 -17.120 -11.346 1.00 90.69 164 ILE A N 1
ATOM 1267 C CA . ILE A 1 164 ? -14.725 -17.720 -10.352 1.00 90.69 164 ILE A CA 1
ATOM 1268 C C . ILE A 1 164 ? -13.996 -18.029 -9.038 1.00 90.69 164 ILE A C 1
ATOM 1270 O O . ILE A 1 164 ? -14.583 -17.874 -7.967 1.00 90.69 164 ILE A O 1
ATOM 1274 N N . ASN A 1 165 ? -12.744 -18.482 -9.080 1.00 91.31 165 ASN A N 1
ATOM 1275 C CA . ASN A 1 165 ? -12.013 -18.881 -7.876 1.00 91.31 165 ASN A CA 1
ATOM 1276 C C . ASN A 1 165 ? -11.571 -17.654 -7.080 1.00 91.31 165 ASN A C 1
ATOM 1278 O O . ASN A 1 165 ? -11.757 -17.604 -5.861 1.00 91.31 165 ASN A O 1
ATOM 1282 N N . ASN A 1 166 ? -11.080 -16.634 -7.781 1.00 89.06 166 ASN A N 1
ATOM 1283 C CA . ASN A 1 166 ? -10.759 -15.349 -7.168 1.00 89.06 166 ASN A CA 1
ATOM 1284 C C . ASN A 1 166 ? -12.021 -14.654 -6.631 1.00 89.06 166 ASN A C 1
ATOM 1286 O O . ASN A 1 166 ? -12.017 -14.172 -5.496 1.00 89.06 166 ASN A O 1
ATOM 1290 N N . ALA A 1 167 ? -13.139 -14.725 -7.362 1.00 90.25 167 ALA A N 1
ATOM 1291 C CA . ALA A 1 167 ? -14.424 -14.196 -6.909 1.00 90.25 167 ALA A CA 1
ATOM 1292 C C . ALA A 1 167 ? -14.923 -14.891 -5.636 1.00 90.25 167 ALA A C 1
ATOM 1294 O O . ALA A 1 167 ? -15.410 -14.220 -4.725 1.00 90.25 167 ALA A O 1
ATOM 1295 N N . LYS A 1 168 ? -14.760 -16.217 -5.522 1.00 92.25 168 LYS A N 1
ATOM 1296 C CA . LYS A 1 168 ? -15.082 -16.969 -4.295 1.00 92.25 168 LYS A CA 1
ATOM 1297 C C . LYS A 1 168 ? -14.242 -16.508 -3.113 1.00 92.25 168 LYS A C 1
ATOM 1299 O O . LYS A 1 168 ? -14.804 -16.194 -2.066 1.00 92.25 168 LYS A O 1
ATOM 1304 N N . ALA A 1 169 ? -12.923 -16.434 -3.275 1.00 89.75 169 ALA A N 1
ATOM 1305 C CA . ALA A 1 169 ? -12.029 -15.989 -2.208 1.00 89.75 169 ALA A CA 1
ATOM 1306 C C . ALA A 1 169 ? -12.372 -14.560 -1.752 1.00 89.75 169 ALA A C 1
ATOM 1308 O O . ALA A 1 169 ? -12.469 -14.276 -0.554 1.00 89.75 169 ALA A O 1
ATOM 1309 N N . MET A 1 170 ? -12.637 -13.673 -2.711 1.00 85.06 170 MET A N 1
ATOM 1310 C CA . MET A 1 170 ? -13.026 -12.295 -2.442 1.00 85.06 170 MET A CA 1
ATOM 1311 C C . MET A 1 170 ? -14.388 -12.197 -1.741 1.00 85.06 170 MET A C 1
ATOM 1313 O O . MET A 1 170 ? -14.505 -11.453 -0.764 1.00 85.06 170 MET A O 1
ATOM 1317 N N . TYR A 1 171 ? -15.385 -12.976 -2.174 1.00 92.81 171 TYR A N 1
ATOM 1318 C CA . TYR A 1 171 ? -16.700 -13.048 -1.533 1.00 92.81 171 TYR A CA 1
ATOM 1319 C C . TYR A 1 171 ? -16.574 -13.478 -0.075 1.00 92.81 171 TYR A C 1
ATOM 1321 O O . TYR A 1 171 ? -17.091 -12.797 0.808 1.00 92.81 171 TYR A O 1
ATOM 1329 N N . ILE A 1 172 ? -15.851 -14.572 0.187 1.00 92.56 172 ILE A N 1
ATOM 1330 C CA . ILE A 1 172 ? -15.693 -15.131 1.534 1.00 92.56 172 ILE A CA 1
ATOM 1331 C C . ILE A 1 172 ? -15.094 -14.076 2.471 1.00 92.56 172 ILE A C 1
ATOM 1333 O O . ILE A 1 172 ? -15.618 -13.852 3.562 1.00 92.56 172 ILE A O 1
ATOM 1337 N N . ARG A 1 173 ? -14.055 -13.363 2.019 1.00 89.19 173 ARG A N 1
ATOM 1338 C CA . ARG A 1 173 ? -13.415 -12.292 2.794 1.00 89.19 173 ARG A CA 1
ATOM 1339 C C . ARG A 1 173 ? -14.371 -11.141 3.101 1.00 89.19 173 ARG A C 1
ATOM 1341 O O . ARG A 1 173 ? -14.479 -10.709 4.249 1.00 89.19 173 ARG A O 1
ATOM 1348 N N . LEU A 1 174 ? -15.065 -10.629 2.085 1.00 88.31 174 LEU A N 1
ATOM 1349 C CA . LEU A 1 174 ? -16.001 -9.519 2.273 1.00 88.31 174 LEU A CA 1
ATOM 1350 C C . LEU A 1 174 ? -17.166 -9.923 3.180 1.00 88.31 174 LEU A C 1
ATOM 1352 O O . LEU A 1 174 ? -17.597 -9.140 4.026 1.00 88.31 174 LEU A O 1
ATOM 1356 N N . ARG A 1 175 ? -17.655 -11.153 3.027 1.00 94.19 175 ARG A N 1
ATOM 1357 C CA . ARG A 1 175 ? -18.771 -11.679 3.801 1.00 94.19 175 ARG A CA 1
ATOM 1358 C C . ARG A 1 175 ? -18.399 -11.897 5.263 1.00 94.19 175 ARG A C 1
ATOM 1360 O O . ARG A 1 175 ? -19.153 -11.471 6.133 1.00 94.19 175 ARG A O 1
ATOM 1367 N N . ALA A 1 176 ? -17.228 -12.468 5.539 1.00 90.25 176 ALA A N 1
ATOM 1368 C CA . ALA A 1 176 ? -16.721 -12.618 6.902 1.00 90.25 176 ALA A CA 1
ATOM 1369 C C . ALA A 1 176 ? -16.603 -11.256 7.607 1.00 90.25 176 ALA A C 1
ATOM 1371 O O . ALA A 1 176 ? -17.080 -11.088 8.728 1.00 90.25 176 ALA A O 1
ATOM 1372 N N . SER A 1 177 ? -16.082 -10.243 6.906 1.00 86.75 177 SER A N 1
ATOM 1373 C CA . SER A 1 177 ? -15.990 -8.875 7.430 1.00 86.75 177 SER A CA 1
ATOM 1374 C C . SER A 1 177 ? -17.362 -8.247 7.723 1.00 86.75 177 SER A C 1
ATOM 1376 O O . SER A 1 177 ? -17.534 -7.585 8.748 1.00 86.75 177 SER A O 1
ATOM 1378 N N . GLN A 1 178 ? -18.369 -8.478 6.869 1.00 90.44 178 GLN A N 1
ATOM 1379 C CA . GLN A 1 178 ? -19.739 -8.015 7.127 1.00 90.44 178 GLN A CA 1
ATOM 1380 C C . GLN A 1 178 ? -20.335 -8.651 8.386 1.00 90.44 178 GLN A C 1
ATOM 1382 O O . GLN A 1 178 ? -20.945 -7.943 9.188 1.00 90.44 178 GLN A O 1
ATOM 1387 N N . LEU A 1 179 ? -20.153 -9.962 8.563 1.00 89.62 179 LEU A N 1
ATOM 1388 C CA . LEU A 1 179 ? -20.651 -10.693 9.729 1.00 89.62 179 LEU A CA 1
ATOM 1389 C C . LEU A 1 179 ? -19.979 -10.204 11.016 1.00 89.62 179 LEU A C 1
ATOM 1391 O O . LEU A 1 179 ? -20.674 -9.905 11.984 1.00 89.62 179 LEU A O 1
ATOM 1395 N N . HIS A 1 180 ? -18.662 -10.008 10.978 1.00 86.75 180 HIS A N 1
ATOM 1396 C CA . HIS A 1 180 ? -17.891 -9.451 12.087 1.00 86.75 180 HIS A CA 1
ATOM 1397 C C . HIS A 1 180 ? -18.356 -8.038 12.472 1.00 86.75 180 HIS A C 1
ATOM 1399 O O . HIS A 1 180 ? -18.583 -7.722 13.641 1.00 86.75 180 HIS A O 1
ATOM 1405 N N . LYS A 1 181 ? -18.563 -7.164 11.480 1.00 86.56 181 LYS A N 1
ATOM 1406 C CA . LYS A 1 181 ? -19.067 -5.808 11.731 1.00 86.56 181 LYS A CA 1
ATOM 1407 C C . LYS A 1 181 ? -20.475 -5.833 12.324 1.00 86.56 181 LYS A C 1
ATOM 1409 O O . LYS A 1 181 ? -20.787 -5.028 13.201 1.00 86.56 181 LYS A O 1
ATOM 1414 N N . HIS A 1 182 ? -21.325 -6.744 11.855 1.00 87.12 182 HIS A N 1
ATOM 1415 C CA . HIS A 1 182 ? -22.671 -6.898 12.390 1.00 87.12 182 HIS A CA 1
ATOM 1416 C C . HIS A 1 182 ? -22.638 -7.369 13.848 1.00 87.12 182 HIS A C 1
ATOM 1418 O O . HIS A 1 182 ? -23.268 -6.732 14.687 1.00 87.12 182 HIS A O 1
ATOM 1424 N N . SER A 1 183 ? -21.840 -8.388 14.182 1.00 85.88 183 SER A N 1
ATOM 1425 C CA . SER A 1 183 ? -21.738 -8.882 15.559 1.00 85.88 183 SER A CA 1
ATOM 1426 C C . SER A 1 183 ? -21.205 -7.828 16.527 1.00 85.88 183 SER A C 1
ATOM 1428 O O . SER A 1 183 ? -21.737 -7.697 17.625 1.00 85.88 183 SER A O 1
ATOM 1430 N N . ILE A 1 184 ? -20.204 -7.032 16.126 1.00 82.25 184 ILE A N 1
ATOM 1431 C CA . ILE A 1 184 ? -19.709 -5.918 16.952 1.00 82.25 184 ILE A CA 1
ATOM 1432 C C . ILE A 1 184 ? -20.824 -4.917 17.221 1.00 82.25 184 ILE A C 1
ATOM 1434 O O . ILE A 1 184 ? -21.025 -4.525 18.368 1.00 82.25 184 ILE A O 1
ATOM 1438 N N . ASN A 1 185 ? -21.558 -4.518 16.183 1.00 84.31 185 ASN A N 1
ATOM 1439 C CA . ASN A 1 185 ? -22.635 -3.550 16.338 1.00 84.31 185 ASN A CA 1
ATOM 1440 C C . ASN A 1 185 ? -23.731 -4.067 17.277 1.00 84.31 185 ASN A C 1
ATOM 1442 O O . ASN A 1 185 ? -24.225 -3.300 18.101 1.00 84.31 185 ASN A O 1
ATOM 1446 N N . GLU A 1 186 ? -24.091 -5.348 17.189 1.00 84.50 186 GLU A N 1
ATOM 1447 C CA . GLU A 1 186 ? -25.070 -5.953 18.097 1.00 84.50 186 GLU A CA 1
ATOM 1448 C C . GLU A 1 186 ? -24.553 -5.996 19.543 1.00 84.50 186 GLU A C 1
ATOM 1450 O O . GLU A 1 186 ? -25.264 -5.587 20.459 1.00 84.50 186 GLU A O 1
ATOM 1455 N N . ILE A 1 187 ? -23.280 -6.348 19.758 1.00 84.06 187 ILE A N 1
ATOM 1456 C CA . ILE A 1 187 ? -22.648 -6.291 21.087 1.00 84.06 187 ILE A CA 1
ATOM 1457 C C . ILE A 1 187 ? -22.631 -4.853 21.629 1.00 84.06 187 ILE A C 1
ATOM 1459 O O . ILE A 1 187 ? -22.865 -4.630 22.816 1.00 84.06 187 ILE A O 1
ATOM 1463 N N . SER A 1 188 ? -22.353 -3.858 20.784 1.00 83.44 188 SER A N 1
ATOM 1464 C CA . SER A 1 188 ? -22.351 -2.446 21.176 1.00 83.44 188 SER A CA 1
ATOM 1465 C C . SER A 1 188 ? -23.741 -1.956 21.571 1.00 83.44 188 SER A C 1
ATOM 1467 O O . SER A 1 188 ? -23.867 -1.271 22.586 1.00 83.44 188 SER A O 1
ATOM 1469 N N . LYS A 1 189 ? -24.780 -2.324 20.814 1.00 83.31 189 LYS A N 1
ATOM 1470 C CA . LYS A 1 189 ? -26.174 -2.010 21.154 1.00 83.31 189 LYS A CA 1
ATOM 1471 C C . LYS A 1 189 ? -26.583 -2.666 22.467 1.00 83.31 189 LYS A C 1
ATOM 1473 O O . LYS A 1 189 ? -27.199 -2.009 23.299 1.00 83.31 189 LYS A O 1
ATOM 1478 N N . GLU A 1 190 ? -26.205 -3.923 22.679 1.00 79.31 190 GLU A N 1
ATOM 1479 C CA . GLU A 1 190 ? -26.536 -4.635 23.912 1.00 79.31 190 GLU A CA 1
ATOM 1480 C C . GLU A 1 190 ? -25.832 -4.015 25.122 1.00 79.31 190 GLU A C 1
ATOM 1482 O O . GLU A 1 190 ? -26.466 -3.720 26.129 1.00 79.31 190 GLU A O 1
ATOM 1487 N N . LYS A 1 191 ? -24.549 -3.660 24.994 1.00 78.00 191 LYS A N 1
ATOM 1488 C CA . LYS A 1 191 ? -23.828 -2.904 26.031 1.00 78.00 191 LYS A CA 1
ATOM 1489 C C . LYS A 1 191 ? -24.471 -1.552 26.336 1.00 78.00 191 LYS A C 1
ATOM 1491 O O . LYS A 1 191 ? -24.447 -1.120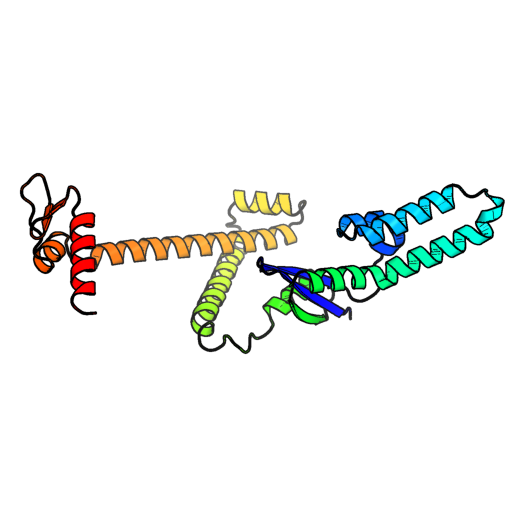 27.483 1.00 78.00 191 LYS A O 1
ATOM 1496 N N . GLN A 1 192 ? -25.022 -0.867 25.335 1.00 74.44 192 GLN A N 1
ATOM 1497 C CA . GLN A 1 192 ? -25.757 0.382 25.548 1.00 74.44 192 GLN A CA 1
ATOM 1498 C C . GLN A 1 192 ? -27.083 0.145 26.276 1.00 74.44 192 GLN A C 1
ATOM 1500 O O . GLN A 1 192 ? -27.430 0.932 27.151 1.00 74.44 192 GLN A O 1
ATOM 1505 N N . ARG A 1 193 ? -27.799 -0.942 25.963 1.00 75.06 193 ARG A N 1
ATOM 1506 C CA . ARG A 1 193 ? -29.027 -1.333 26.672 1.00 75.06 193 ARG A CA 1
ATOM 1507 C C . ARG A 1 193 ? -28.747 -1.684 28.128 1.00 75.06 193 ARG A C 1
ATOM 1509 O O . ARG A 1 193 ? -29.426 -1.165 29.003 1.00 75.06 193 ARG A O 1
ATOM 1516 N N . VAL A 1 194 ? -27.708 -2.475 28.381 1.00 71.44 194 VAL A N 1
ATOM 1517 C CA . VAL A 1 194 ? -27.279 -2.837 29.737 1.00 71.44 194 VAL A CA 1
ATOM 1518 C C . VAL A 1 194 ? -26.839 -1.596 30.513 1.00 71.44 194 VAL A C 1
ATOM 1520 O O . VAL A 1 194 ? -27.372 -1.344 31.581 1.00 71.44 194 VAL A O 1
ATOM 1523 N N . LYS A 1 195 ? -25.996 -0.719 29.946 1.00 63.53 195 LYS A N 1
ATOM 1524 C CA . LYS A 1 195 ? -25.632 0.555 30.602 1.00 63.53 195 LYS A CA 1
ATOM 1525 C C . LYS A 1 195 ? -26.825 1.463 30.893 1.00 63.53 195 LYS A C 1
ATOM 1527 O O . LYS A 1 195 ? -26.792 2.194 31.872 1.00 63.53 195 LYS A O 1
ATOM 1532 N N . LYS A 1 196 ? -27.845 1.458 30.035 1.00 64.25 196 LYS A N 1
ATOM 1533 C CA . LYS A 1 196 ? -29.070 2.228 30.261 1.00 64.25 196 LYS A CA 1
ATOM 1534 C C . LYS A 1 196 ? -29.906 1.638 31.402 1.00 64.25 196 LYS A C 1
ATOM 1536 O O . LYS A 1 196 ? -30.532 2.401 32.122 1.00 64.25 196 LYS A O 1
ATOM 1541 N N . ASN A 1 197 ? -29.896 0.317 31.564 1.00 60.62 197 ASN A N 1
ATOM 1542 C CA . ASN A 1 197 ? -30.621 -0.375 32.629 1.00 60.62 197 ASN A CA 1
ATOM 1543 C C . ASN A 1 197 ? -29.866 -0.383 33.971 1.00 60.62 197 ASN A C 1
ATOM 1545 O O . ASN A 1 197 ? -30.509 -0.383 35.012 1.00 60.62 197 ASN A O 1
ATOM 1549 N N . ASP A 1 198 ? -28.531 -0.354 33.943 1.00 59.47 198 ASP A N 1
ATOM 1550 C CA . ASP A 1 198 ? -27.661 -0.310 35.129 1.00 59.47 198 ASP A CA 1
ATOM 1551 C C . ASP A 1 198 ? -27.342 1.127 35.589 1.00 59.47 198 ASP A C 1
ATOM 1553 O O . ASP A 1 198 ? -26.703 1.325 36.624 1.00 59.47 198 ASP A O 1
ATOM 1557 N N . SER A 1 199 ? -27.743 2.145 34.818 1.00 53.56 199 SER A N 1
ATOM 1558 C CA . SER A 1 199 ? -27.677 3.540 35.261 1.00 53.56 199 SER A CA 1
ATOM 1559 C C . SER A 1 199 ? -28.685 3.727 36.397 1.00 53.56 199 SER A C 1
ATOM 1561 O O . SER A 1 199 ? -29.852 3.380 36.197 1.00 53.56 199 SER A O 1
ATOM 1563 N N . PRO A 1 200 ? -28.290 4.286 37.559 1.00 61.41 200 PRO A N 1
ATOM 1564 C CA . PRO A 1 200 ? -29.251 4.663 38.587 1.00 61.41 200 PRO A CA 1
ATOM 1565 C C . PRO A 1 200 ? -30.321 5.552 37.952 1.00 61.41 200 PRO A C 1
ATOM 1567 O O . PRO A 1 200 ? -30.005 6.341 37.051 1.00 61.41 200 PRO A O 1
ATOM 1570 N N . SER A 1 201 ? -31.574 5.404 38.387 1.00 70.62 201 SER A N 1
ATOM 1571 C CA . SER A 1 201 ? -32.647 6.288 37.933 1.00 70.62 201 SER A CA 1
ATOM 1572 C C . SER A 1 201 ? -32.187 7.735 38.109 1.00 70.62 201 SER A C 1
ATOM 1574 O O . SER A 1 201 ? -31.512 8.057 39.088 1.00 70.62 201 SER A O 1
ATOM 1576 N N . GLU A 1 202 ? -32.546 8.627 37.185 1.00 76.56 202 GLU A N 1
ATOM 1577 C CA . GLU A 1 202 ? -32.210 10.056 37.285 1.00 76.56 202 GLU A CA 1
ATOM 1578 C C . GLU A 1 202 ? -32.616 10.633 38.657 1.00 76.56 202 GLU A C 1
ATOM 1580 O O . GLU A 1 202 ? -31.926 11.487 39.210 1.00 76.56 202 GLU A O 1
ATOM 1585 N N . GLN A 1 203 ? -33.676 10.080 39.256 1.00 74.69 203 GLN A N 1
ATOM 1586 C CA . GLN A 1 203 ? -34.146 10.395 40.605 1.00 74.69 203 GLN A CA 1
ATOM 1587 C C . GLN A 1 203 ? -33.183 9.932 41.714 1.00 74.69 203 GLN A C 1
ATOM 1589 O O . GLN A 1 203 ? -32.951 10.678 42.666 1.00 74.69 203 GLN A O 1
ATOM 1594 N N . ASP A 1 204 ? -32.579 8.749 41.580 1.00 80.00 204 ASP A N 1
ATOM 1595 C CA . ASP A 1 204 ? -31.604 8.217 42.541 1.00 80.00 204 ASP A CA 1
ATOM 1596 C C . ASP A 1 204 ? -30.301 9.027 42.499 1.00 80.00 204 ASP A C 1
ATOM 1598 O O . ASP A 1 204 ? -29.708 9.333 43.538 1.00 80.00 204 ASP A O 1
ATOM 1602 N N . GLU A 1 205 ? -29.857 9.425 41.298 1.00 83.69 205 GLU A N 1
ATOM 1603 C CA . GLU A 1 205 ? -28.685 10.293 41.149 1.00 83.69 205 GLU A CA 1
ATOM 1604 C C . GLU A 1 205 ? -28.944 11.683 41.745 1.00 83.69 205 GLU A C 1
ATOM 1606 O O . GLU A 1 205 ? -28.097 12.211 42.470 1.00 83.69 205 GLU A O 1
ATOM 1611 N N . MET A 1 206 ? -30.127 12.256 41.507 1.00 85.88 206 MET A N 1
ATOM 1612 C CA . MET A 1 206 ? -30.536 13.518 42.123 1.00 85.88 206 MET A CA 1
ATOM 1613 C C . MET A 1 206 ? -30.522 13.431 43.650 1.00 85.88 206 MET A C 1
ATOM 1615 O O . MET A 1 206 ? -29.933 14.292 44.305 1.00 85.88 206 MET A O 1
ATOM 1619 N N . GLN A 1 207 ? -31.096 12.370 44.221 1.00 84.50 207 GLN A N 1
ATOM 1620 C CA . GLN A 1 207 ? -31.157 12.187 45.668 1.00 84.50 207 GLN A CA 1
ATOM 1621 C C . GLN A 1 207 ? -29.763 12.013 46.288 1.00 84.50 207 GLN A C 1
ATOM 1623 O O . GLN A 1 207 ? -29.458 12.638 47.304 1.00 84.50 207 GLN A O 1
ATOM 1628 N N . ASN A 1 208 ? -28.882 11.233 45.656 1.00 87.69 208 ASN A N 1
ATOM 1629 C CA . ASN A 1 208 ? -27.524 10.982 46.150 1.00 87.69 208 ASN A CA 1
ATOM 1630 C C . ASN A 1 208 ? -26.637 12.241 46.151 1.00 87.69 208 ASN A C 1
ATOM 1632 O O . ASN A 1 208 ? -25.783 12.408 47.025 1.00 87.69 208 ASN A O 1
ATOM 1636 N N . TYR A 1 209 ? -26.820 13.134 45.173 1.00 87.75 209 TYR A N 1
ATOM 1637 C CA . TYR A 1 209 ? -26.092 14.404 45.108 1.00 87.75 209 TYR A CA 1
ATOM 1638 C C . TYR A 1 209 ? -26.846 15.572 45.761 1.00 87.75 209 TYR A C 1
ATOM 1640 O O . TYR A 1 209 ? -26.283 16.658 45.854 1.00 87.75 209 TYR A O 1
ATOM 1648 N N . GLY A 1 210 ? -28.069 15.366 46.260 1.00 89.69 210 GLY A N 1
ATOM 1649 C CA . GLY A 1 210 ? -28.883 16.419 46.873 1.00 89.69 210 GLY A CA 1
ATOM 1650 C C . GLY A 1 210 ? -29.328 17.498 45.880 1.00 89.69 210 GLY A C 1
ATOM 1651 O O . GLY A 1 210 ? -29.378 18.674 46.232 1.00 89.69 210 GLY A O 1
ATOM 1652 N N . ILE A 1 211 ? -29.591 17.106 44.634 1.00 91.38 211 ILE A N 1
ATOM 1653 C CA . ILE A 1 211 ? -30.099 17.977 43.570 1.00 91.38 211 ILE A CA 1
ATOM 1654 C C . ILE A 1 211 ? -31.627 17.957 43.622 1.00 91.38 211 ILE A C 1
ATOM 1656 O O . ILE A 1 211 ? -32.233 16.886 43.666 1.00 91.38 211 ILE A O 1
ATOM 1660 N N . THR A 1 212 ? -32.259 19.127 43.583 1.00 91.75 212 THR A N 1
ATOM 1661 C CA . THR A 1 212 ? -33.723 19.264 43.553 1.00 91.75 212 THR A CA 1
ATOM 1662 C C . THR A 1 212 ? -34.189 19.836 42.217 1.00 91.75 212 THR A C 1
ATOM 1664 O O . THR A 1 212 ? -33.436 20.513 41.520 1.00 91.75 212 THR A O 1
ATOM 1667 N N . PHE A 1 213 ? -35.429 19.536 41.830 1.00 91.19 213 PHE A N 1
ATOM 1668 C CA . PHE A 1 213 ? -36.072 20.099 40.642 1.00 91.19 213 PHE A CA 1
ATOM 1669 C C . PHE A 1 213 ? -37.326 20.853 41.080 1.00 91.19 213 PHE A C 1
ATOM 1671 O O . PHE A 1 213 ? -38.162 20.287 41.784 1.00 91.19 213 PHE A O 1
ATOM 1678 N N . ASP A 1 214 ? -37.434 22.125 40.703 1.00 88.88 214 ASP A N 1
ATOM 1679 C CA . ASP A 1 214 ? -38.525 23.020 41.121 1.00 88.88 214 ASP A CA 1
ATOM 1680 C C . ASP A 1 214 ? -39.700 23.069 40.126 1.00 88.88 214 ASP A C 1
ATOM 1682 O O . ASP A 1 214 ? -40.675 23.780 40.356 1.00 88.88 214 ASP A O 1
ATOM 1686 N N . GLY A 1 215 ? -39.620 22.301 39.035 1.00 85.12 215 GLY A N 1
ATOM 1687 C CA . GLY A 1 215 ? -40.600 22.293 37.947 1.00 85.12 215 GLY A CA 1
ATOM 1688 C C . GLY A 1 215 ? -40.109 22.975 36.670 1.00 85.12 215 GLY A C 1
ATOM 1689 O O . GLY A 1 215 ? -40.586 22.627 35.593 1.00 85.12 215 GLY A O 1
ATOM 1690 N N . GLU A 1 216 ? -39.121 23.869 36.760 1.00 88.00 216 GLU A N 1
ATOM 1691 C CA . GLU A 1 216 ? -38.523 24.536 35.595 1.00 88.00 216 GLU A CA 1
ATOM 1692 C C . GLU A 1 216 ? -37.001 24.352 35.521 1.00 88.00 216 GLU A C 1
ATOM 1694 O O . GLU A 1 216 ? -36.440 24.274 34.429 1.00 88.00 216 GLU A O 1
ATOM 1699 N N . HIS A 1 217 ? -36.314 24.269 36.661 1.00 91.88 217 HIS A N 1
ATOM 1700 C CA . HIS A 1 217 ? -34.860 24.248 36.748 1.00 91.88 217 HIS A CA 1
ATOM 1701 C C . HIS A 1 217 ? -34.349 23.287 37.829 1.00 91.88 217 HIS A C 1
ATOM 1703 O O . HIS A 1 217 ? -35.014 22.977 38.821 1.00 91.88 217 HIS A O 1
ATOM 1709 N N . TYR A 1 218 ? -33.117 22.821 37.633 1.00 91.19 218 TYR A N 1
ATOM 1710 C CA . TYR A 1 218 ? -32.397 21.974 38.576 1.00 91.19 218 TYR A CA 1
ATOM 1711 C C . TYR A 1 218 ? -31.535 22.825 39.500 1.00 91.19 218 TYR A C 1
ATOM 1713 O O . TYR A 1 218 ? -30.788 23.693 39.044 1.00 91.19 218 TYR A O 1
ATOM 1721 N N . HIS A 1 219 ? -31.593 22.542 40.796 1.00 91.50 219 HIS A N 1
ATOM 1722 C CA . HIS A 1 219 ? -30.860 23.272 41.823 1.00 91.50 219 HIS A CA 1
ATOM 1723 C C . HIS A 1 219 ? -29.870 22.361 42.526 1.00 91.50 219 HIS A C 1
ATOM 1725 O O . HIS A 1 219 ? -30.207 21.262 42.968 1.00 91.50 219 HIS A O 1
ATOM 1731 N N . TYR A 1 220 ? -28.640 22.844 42.653 1.00 92.06 220 TYR A N 1
ATOM 1732 C CA . TYR A 1 220 ? -27.598 22.209 43.445 1.00 92.06 220 TYR A CA 1
ATOM 1733 C C . TYR A 1 220 ? -26.892 23.284 44.267 1.00 92.06 220 TYR A C 1
ATOM 1735 O O . TYR A 1 220 ? -26.246 24.175 43.711 1.00 92.06 220 TYR A O 1
ATOM 1743 N N . GLN A 1 221 ? -27.010 23.203 45.597 1.00 88.06 221 GLN A N 1
ATOM 1744 C CA . GLN A 1 221 ? -26.524 24.247 46.509 1.00 88.06 221 GLN A CA 1
ATOM 1745 C C . GLN A 1 221 ? -27.137 25.617 46.132 1.00 88.06 221 GLN A C 1
ATOM 1747 O O . GLN A 1 221 ? -28.355 25.739 46.072 1.00 88.06 221 GLN A O 1
ATOM 1752 N N . ASN A 1 222 ? -26.308 26.627 45.842 1.00 89.25 222 ASN A N 1
ATOM 1753 C CA . ASN A 1 222 ? -26.735 27.977 45.451 1.00 89.25 222 ASN A CA 1
ATOM 1754 C C . ASN A 1 222 ? -26.754 28.193 43.926 1.00 89.25 222 ASN A C 1
ATOM 1756 O O . ASN A 1 222 ? -26.838 29.334 43.470 1.00 89.25 222 ASN A O 1
ATOM 1760 N N . TYR A 1 223 ? -26.614 27.128 43.133 1.00 90.00 223 TYR A N 1
ATOM 1761 C CA . TYR A 1 223 ? -26.520 27.206 41.678 1.00 90.00 223 TYR A CA 1
ATOM 1762 C C . TYR A 1 223 ? -27.737 26.579 40.999 1.00 90.00 223 TYR A C 1
ATOM 1764 O O . TYR A 1 223 ? -28.260 25.552 41.437 1.00 90.00 223 TYR A O 1
ATOM 1772 N N . LYS A 1 224 ? -28.145 27.209 39.895 1.00 92.44 224 LYS A N 1
ATOM 1773 C CA . LYS A 1 224 ? -29.318 26.873 39.087 1.00 92.44 224 LYS A CA 1
ATOM 1774 C C . LYS A 1 224 ? -28.880 26.409 37.695 1.00 92.44 224 LYS A C 1
ATOM 1776 O O . LYS A 1 224 ? -28.021 27.044 37.083 1.00 92.44 224 LYS A O 1
ATOM 1781 N N . TYR A 1 225 ? -29.499 25.345 37.192 1.00 92.00 225 TYR A N 1
ATOM 1782 C CA . TYR A 1 225 ? -29.174 24.707 35.916 1.00 92.00 225 TYR A CA 1
ATOM 1783 C C . TYR A 1 225 ? -30.437 24.383 35.112 1.00 92.00 225 TYR A C 1
ATOM 1785 O O . TYR A 1 225 ? -31.472 24.035 35.672 1.00 92.00 225 TYR A O 1
ATOM 1793 N N . GLU A 1 226 ? -30.339 24.446 33.785 1.00 90.94 226 GLU A N 1
ATOM 1794 C CA . GLU A 1 226 ? -31.433 24.076 32.871 1.00 90.94 226 GLU A CA 1
ATOM 1795 C C . GLU A 1 226 ? -31.495 22.564 32.611 1.00 90.94 226 GLU A C 1
ATOM 1797 O O . GLU A 1 226 ? -32.551 22.021 32.297 1.00 90.94 226 GLU A O 1
ATOM 1802 N N . LYS A 1 227 ? -30.362 21.864 32.746 1.00 91.44 227 LYS A N 1
ATOM 1803 C CA . LYS A 1 227 ? -30.246 20.427 32.475 1.00 91.44 227 LYS A CA 1
ATOM 1804 C C . LYS A 1 227 ? -29.718 19.682 33.691 1.00 91.44 227 LYS A C 1
ATOM 1806 O O . LYS A 1 227 ? -28.718 20.083 34.288 1.00 91.44 227 LYS A O 1
ATOM 1811 N N . LEU A 1 228 ? -30.329 18.534 33.986 1.00 85.75 228 LEU A N 1
ATOM 1812 C CA . LEU A 1 228 ? -29.898 17.646 35.067 1.00 85.75 228 LEU A CA 1
ATOM 1813 C C . LEU A 1 228 ? -28.442 17.186 34.899 1.00 85.75 228 LEU A C 1
ATOM 1815 O O . LEU A 1 228 ? -27.691 17.131 35.872 1.00 85.75 228 LEU A O 1
ATOM 1819 N N . SER A 1 229 ? -28.022 16.911 33.659 1.00 88.69 229 SER A N 1
ATOM 1820 C CA . SER A 1 229 ? -26.646 16.507 33.344 1.00 88.69 229 SER A CA 1
ATOM 1821 C C . SER A 1 229 ? -25.613 17.522 33.825 1.00 88.69 229 SER A C 1
ATOM 1823 O O . SER A 1 229 ? -24.547 17.140 34.305 1.00 88.69 229 SER A O 1
ATOM 1825 N N . ASP A 1 230 ? -25.928 18.812 33.723 1.00 89.94 230 ASP A N 1
ATOM 1826 C CA . ASP A 1 230 ? -24.995 19.892 34.036 1.00 89.94 230 ASP A CA 1
ATOM 1827 C C . ASP A 1 230 ? -24.869 20.062 35.553 1.00 89.94 230 ASP A C 1
ATOM 1829 O O . ASP A 1 230 ? -23.753 20.146 36.074 1.00 89.94 230 ASP A O 1
ATOM 1833 N N . ALA A 1 231 ? -25.997 19.980 36.270 1.00 91.06 231 ALA A N 1
ATOM 1834 C CA . ALA A 1 231 ? -26.028 19.959 37.732 1.00 91.06 231 ALA A CA 1
ATOM 1835 C C . ALA A 1 231 ? -25.254 18.752 38.301 1.00 91.06 231 ALA A C 1
ATOM 1837 O O . ALA A 1 231 ? -24.417 18.908 39.194 1.00 91.06 231 ALA A O 1
ATOM 1838 N N . LEU A 1 232 ? -25.464 17.553 37.743 1.00 89.12 232 LEU A N 1
ATOM 1839 C CA . LEU A 1 232 ? -24.772 16.327 38.159 1.00 89.12 232 LEU A CA 1
ATOM 1840 C C . LEU A 1 232 ? -23.267 16.379 37.890 1.00 89.12 232 LEU A C 1
ATOM 1842 O O . LEU A 1 232 ? -22.473 15.985 38.747 1.00 89.12 232 LEU A O 1
ATOM 1846 N N . ASN A 1 233 ? -22.855 16.864 36.717 1.00 90.19 233 ASN A N 1
ATOM 1847 C CA . ASN A 1 233 ? -21.440 17.005 36.375 1.00 90.19 233 ASN A CA 1
ATOM 1848 C C . ASN A 1 233 ? -20.730 17.960 37.340 1.00 90.19 233 ASN A C 1
ATOM 1850 O O . ASN A 1 233 ? -19.627 17.662 37.809 1.00 90.19 233 ASN A O 1
ATOM 1854 N N . TYR A 1 234 ? -21.378 19.074 37.688 1.00 90.31 234 TYR A N 1
ATOM 1855 C CA . TYR A 1 234 ? -20.833 20.029 38.646 1.00 90.31 234 TYR A CA 1
ATOM 1856 C C . TYR A 1 234 ? -20.735 19.439 40.062 1.00 90.31 234 TYR A C 1
ATOM 1858 O O . TYR A 1 234 ? -19.686 19.543 40.702 1.00 90.31 234 TYR A O 1
ATOM 1866 N N . ALA A 1 235 ? -21.772 18.732 40.523 1.00 90.62 235 ALA A N 1
ATOM 1867 C CA . ALA A 1 235 ? -21.772 18.054 41.819 1.00 90.62 235 ALA A CA 1
ATOM 1868 C C . ALA A 1 235 ? -20.678 16.972 41.921 1.00 90.62 235 ALA A C 1
ATOM 1870 O O . ALA A 1 235 ? -19.973 16.875 42.932 1.00 90.62 235 ALA A O 1
ATOM 1871 N N . LYS A 1 236 ? -20.474 16.190 40.851 1.00 90.25 236 LYS A N 1
ATOM 1872 C CA . LYS A 1 236 ? -19.398 15.188 40.746 1.00 90.25 236 LYS A CA 1
ATOM 1873 C C . LYS A 1 236 ? -18.014 15.841 40.836 1.00 90.25 236 LYS A C 1
ATOM 1875 O O . LYS A 1 236 ? -17.174 15.373 41.607 1.00 90.25 236 LYS A O 1
ATOM 1880 N N . LEU A 1 237 ? -17.803 16.948 40.121 1.00 90.12 237 LEU A N 1
ATOM 1881 C CA . LEU A 1 237 ? -16.550 17.710 40.134 1.00 90.12 237 LEU A CA 1
ATOM 1882 C C . LEU A 1 237 ? -16.251 18.328 41.511 1.00 90.12 237 LEU A C 1
ATOM 1884 O O . LEU A 1 237 ? -15.106 18.346 41.964 1.00 90.12 237 LEU A O 1
ATOM 1888 N N . GLN A 1 238 ? -17.272 18.846 42.197 1.00 88.56 238 GLN A N 1
ATOM 1889 C CA . GLN A 1 238 ? -17.100 19.415 43.533 1.00 88.56 238 GLN A CA 1
ATOM 1890 C C . GLN A 1 238 ? -16.758 18.330 44.559 1.00 88.56 238 GLN A C 1
ATOM 1892 O O . GLN A 1 238 ? -15.859 18.522 45.380 1.00 88.56 238 GLN A O 1
ATOM 1897 N N . LYS A 1 239 ? -17.417 17.166 44.478 1.00 85.75 239 LYS A N 1
ATOM 1898 C CA . LYS A 1 239 ? -17.117 16.013 45.334 1.00 85.75 239 LYS A CA 1
ATOM 1899 C C . LYS A 1 239 ? -15.676 15.543 45.120 1.00 85.75 239 LYS A C 1
ATOM 1901 O O . LYS A 1 239 ? -14.965 15.378 46.101 1.00 85.75 239 LYS A O 1
ATOM 1906 N N . SER A 1 240 ? -15.203 15.420 43.875 1.00 85.56 240 SER A N 1
ATOM 1907 C CA . SER A 1 240 ? -13.819 14.998 43.606 1.00 85.56 240 SER A CA 1
ATOM 1908 C C . SER A 1 240 ? -12.773 15.986 44.132 1.00 85.56 240 SER A C 1
ATOM 1910 O O . SER A 1 240 ? -11.742 15.559 44.635 1.00 85.56 240 SER A O 1
ATOM 1912 N N . LYS A 1 241 ? -13.041 17.299 44.073 1.00 81.62 241 LYS A N 1
ATOM 1913 C CA . LYS A 1 241 ? -12.144 18.334 44.623 1.00 81.62 241 LYS A CA 1
ATOM 1914 C C . LYS A 1 241 ? -12.089 18.358 46.150 1.00 81.62 241 LYS A C 1
ATOM 1916 O O . LYS A 1 241 ? -11.112 18.840 46.700 1.00 81.62 241 LYS A O 1
ATOM 1921 N N . LYS A 1 242 ? -13.133 17.881 46.833 1.00 74.12 242 LYS A N 1
ATOM 1922 C CA . LYS A 1 242 ? -13.204 17.859 48.302 1.00 74.12 242 LYS A CA 1
ATOM 1923 C C . LYS A 1 242 ? -12.430 16.688 48.928 1.00 74.12 242 LYS A C 1
ATOM 1925 O O . LYS A 1 242 ? -12.155 16.725 50.121 1.00 74.12 242 LYS A O 1
ATOM 1930 N N . TYR A 1 243 ? -12.108 15.661 48.139 1.00 60.88 243 TYR A N 1
ATOM 1931 C CA . TYR A 1 243 ? -11.378 14.460 48.569 1.00 60.88 243 TYR A CA 1
ATOM 1932 C C . TYR A 1 243 ? -9.973 14.340 47.949 1.00 60.88 243 TYR A C 1
ATOM 1934 O O . TYR A 1 243 ? -9.361 13.278 48.049 1.00 60.88 243 TYR A O 1
ATOM 1942 N N . SER A 1 244 ? -9.481 15.400 47.299 1.00 51.72 244 SER A N 1
ATOM 1943 C CA . SER A 1 244 ? -8.102 15.520 46.810 1.00 51.72 244 SER A CA 1
ATOM 1944 C C . SER A 1 244 ? -7.310 16.474 47.688 1.00 51.72 244 SER A C 1
ATOM 1946 O O . SER A 1 244 ? -6.071 16.329 47.658 1.00 51.72 244 SER A O 1
#